Protein AF-A0A1M4YKE5-F1 (afdb_monomer_lite)

Foldseek 3Di:
DDDDDDDDDPDDDDDPVVVVVVVVVVVVVVCPDLLNVCVVPFFALDKDKDFDVVQVPDPLSVQLQVQLVVQLNVCCVPPDDSSVSRSWRLPQALVSNVSSLCSSQCCCVPPPVDPPPPPCVQSCLSNVVSVVCVVLPNSRVVVCVLVVNRHDYDPPDDHDNVSVVVVCVVDPSPDDPNDRRMDMTGDRDGDDPVDDD

Radius of gyration: 21.37 Å; chains: 1; bounding box: 72×36×52 Å

Structure (mmCIF, N/CA/C/O backbone):
data_AF-A0A1M4YKE5-F1
#
_entry.id   AF-A0A1M4YKE5-F1
#
loop_
_atom_site.group_PDB
_atom_site.id
_atom_site.type_symbol
_atom_site.label_atom_id
_atom_site.label_alt_id
_atom_site.label_comp_id
_atom_site.label_asym_id
_atom_site.label_entity_id
_atom_site.label_seq_id
_atom_site.pdbx_PDB_ins_code
_atom_site.Cartn_x
_atom_site.Cartn_y
_atom_site.Cartn_z
_atom_site.occupancy
_atom_site.B_iso_or_equiv
_atom_site.auth_seq_id
_atom_site.auth_comp_id
_atom_site.auth_asym_id
_atom_site.auth_atom_id
_atom_site.pdbx_PDB_model_num
ATOM 1 N N . MET A 1 1 ? -22.623 -24.509 -0.816 1.00 27.97 1 MET A N 1
ATOM 2 C CA . MET A 1 1 ? -22.362 -23.170 -1.382 1.00 27.97 1 MET A CA 1
ATOM 3 C C . MET A 1 1 ? -23.469 -22.243 -0.906 1.00 27.97 1 MET A C 1
ATOM 5 O O . MET A 1 1 ? -24.591 -22.451 -1.346 1.00 27.97 1 MET A O 1
ATOM 9 N N . PRO A 1 2 ? -23.234 -21.299 0.016 1.00 34.97 2 PRO A N 1
ATOM 10 C CA . PRO A 1 2 ? -24.211 -20.257 0.291 1.00 34.97 2 PRO A CA 1
ATOM 11 C C . PRO A 1 2 ? -23.961 -19.083 -0.662 1.00 34.97 2 PRO A C 1
ATOM 13 O O . PRO A 1 2 ? -22.868 -18.520 -0.688 1.00 34.97 2 PRO A O 1
ATOM 16 N N . GLY A 1 3 ? -24.965 -18.778 -1.483 1.00 30.61 3 GLY A N 1
ATOM 17 C CA . GLY A 1 3 ? -24.980 -17.623 -2.371 1.00 30.61 3 GLY A CA 1
ATOM 18 C C . GLY A 1 3 ? -25.175 -16.328 -1.587 1.00 30.61 3 GLY A C 1
ATOM 19 O O . GLY A 1 3 ? -25.994 -16.260 -0.672 1.00 30.61 3 GLY A O 1
ATOM 20 N N . PHE A 1 4 ? -24.412 -15.304 -1.958 1.00 32.56 4 PHE A N 1
ATOM 21 C CA . PHE A 1 4 ? -24.650 -13.924 -1.552 1.00 32.56 4 PHE A CA 1
ATOM 22 C C . PHE A 1 4 ? -25.919 -13.429 -2.257 1.00 32.56 4 PHE A C 1
ATOM 24 O O . PHE A 1 4 ? -25.937 -13.280 -3.477 1.00 32.56 4 PHE A O 1
ATOM 31 N N . GLY A 1 5 ? -26.994 -13.225 -1.497 1.00 28.94 5 GLY A N 1
ATOM 32 C CA . GLY A 1 5 ? -28.221 -12.610 -1.994 1.00 28.94 5 GLY A CA 1
ATOM 33 C C . GLY A 1 5 ? -28.124 -11.091 -1.902 1.00 28.94 5 GLY A C 1
ATOM 34 O O . GLY A 1 5 ? -28.045 -10.548 -0.803 1.00 28.94 5 GLY A O 1
ATOM 35 N N . PHE A 1 6 ? -28.146 -10.407 -3.044 1.00 35.31 6 PHE A N 1
ATOM 36 C CA . PHE A 1 6 ? -28.421 -8.974 -3.099 1.00 35.31 6 PHE A CA 1
ATOM 37 C C . PHE A 1 6 ? -29.927 -8.764 -2.904 1.00 35.31 6 PHE A C 1
ATOM 39 O O . PHE A 1 6 ? -30.725 -9.185 -3.740 1.00 35.31 6 PHE A O 1
ATOM 46 N N . PHE A 1 7 ? -30.324 -8.129 -1.802 1.00 33.59 7 PHE A N 1
ATOM 47 C CA . PHE A 1 7 ? -31.699 -7.671 -1.613 1.00 33.59 7 PHE A CA 1
ATOM 48 C C . PHE A 1 7 ? -31.860 -6.305 -2.282 1.00 33.59 7 PHE A C 1
ATOM 50 O O . PHE A 1 7 ? -31.484 -5.285 -1.714 1.00 33.59 7 PHE A O 1
ATOM 57 N N . ILE A 1 8 ? -32.420 -6.286 -3.492 1.00 42.25 8 ILE A N 1
ATOM 58 C CA . ILE A 1 8 ? -33.003 -5.071 -4.069 1.00 42.25 8 ILE A CA 1
ATOM 59 C C . ILE A 1 8 ? -34.489 -5.117 -3.721 1.00 42.25 8 ILE A C 1
ATOM 61 O O . ILE A 1 8 ? -35.251 -5.844 -4.353 1.00 42.25 8 ILE A O 1
ATOM 65 N N . SER A 1 9 ? -34.907 -4.397 -2.679 1.00 38.78 9 SER A N 1
ATOM 66 C CA . SER A 1 9 ? -36.331 -4.178 -2.428 1.00 38.78 9 SER A CA 1
ATOM 67 C C . SER A 1 9 ? -36.766 -2.900 -3.147 1.00 38.78 9 SER A C 1
ATOM 69 O O . SER A 1 9 ? -36.533 -1.797 -2.656 1.00 38.78 9 SER A O 1
ATOM 71 N N . GLU A 1 10 ? -37.404 -3.046 -4.308 1.00 41.31 10 GLU A N 1
ATOM 72 C CA . GLU A 1 10 ? -38.272 -2.003 -4.862 1.00 41.31 10 GLU A CA 1
ATOM 73 C C . GLU A 1 10 ? -39.485 -1.856 -3.935 1.00 41.31 10 GLU A C 1
ATOM 75 O O . GLU A 1 10 ? -40.353 -2.728 -3.884 1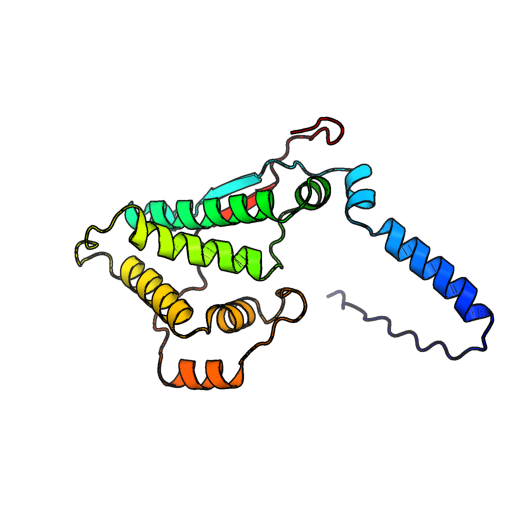.00 41.31 10 GLU A O 1
ATOM 80 N N . ILE A 1 11 ? -39.542 -0.762 -3.173 1.00 44.09 11 ILE A N 1
ATOM 81 C CA . ILE A 1 11 ? -40.721 -0.410 -2.377 1.00 44.09 11 ILE A CA 1
ATOM 82 C C . ILE A 1 11 ? -41.371 0.808 -3.026 1.00 44.09 11 ILE A C 1
ATOM 84 O O . ILE A 1 11 ? -41.052 1.959 -2.742 1.00 44.09 11 ILE A O 1
ATOM 88 N N . SER A 1 12 ? -42.309 0.529 -3.926 1.00 46.16 12 SER A N 1
ATOM 89 C CA . SER A 1 12 ? -43.330 1.488 -4.334 1.00 46.16 12 SER A CA 1
ATOM 90 C C . SER A 1 12 ? -44.321 1.647 -3.180 1.00 46.16 12 SER A C 1
ATOM 92 O O . SER A 1 12 ? -45.136 0.749 -2.981 1.00 46.16 12 SER A O 1
ATOM 94 N N . GLN A 1 13 ? -44.264 2.745 -2.406 1.00 38.50 13 GLN A N 1
ATOM 95 C CA . GLN A 1 13 ? -45.413 3.209 -1.609 1.00 38.50 13 GLN A CA 1
ATOM 96 C C . GLN A 1 13 ? -45.298 4.651 -1.062 1.00 38.50 13 GLN A C 1
ATOM 98 O O . GLN A 1 13 ? -44.348 5.047 -0.399 1.00 38.50 13 GLN A O 1
ATOM 103 N N . LYS A 1 14 ? -46.345 5.419 -1.388 1.00 43.81 14 LYS A N 1
ATOM 104 C CA . LYS A 1 14 ? -46.839 6.711 -0.875 1.00 43.81 14 LYS A CA 1
ATOM 105 C C . LYS A 1 14 ? -46.153 7.310 0.377 1.00 43.81 14 LYS A C 1
ATOM 107 O O . LYS A 1 14 ? -46.543 7.005 1.496 1.00 43.81 14 LYS A O 1
ATOM 112 N N . GLY A 1 15 ? -45.289 8.306 0.151 1.00 47.22 15 GLY A N 1
ATOM 113 C CA . GLY A 1 15 ? -45.126 9.601 0.855 1.00 47.22 15 GLY A CA 1
ATOM 114 C C . GLY A 1 15 ? -44.931 9.698 2.382 1.00 47.22 15 GLY A C 1
ATOM 115 O O . GLY A 1 15 ? -44.176 10.559 2.818 1.00 47.22 15 GLY A O 1
ATOM 116 N N . ASN A 1 16 ? -45.606 8.892 3.203 1.00 49.28 16 ASN A N 1
ATOM 117 C CA . ASN A 1 16 ? -45.552 8.959 4.670 1.00 49.28 16 ASN A CA 1
ATOM 118 C C . ASN A 1 16 ? -44.708 7.814 5.262 1.00 49.28 16 ASN A C 1
ATOM 120 O O . ASN A 1 16 ? -44.032 8.005 6.271 1.00 49.28 16 ASN A O 1
ATOM 124 N N . ASP A 1 17 ? -44.683 6.658 4.589 1.00 51.97 17 ASP A N 1
ATOM 125 C CA . ASP A 1 17 ? -43.820 5.523 4.949 1.00 51.97 17 ASP A CA 1
ATOM 126 C C . ASP A 1 17 ? -42.345 5.791 4.628 1.00 51.97 17 ASP A C 1
ATOM 128 O O . ASP A 1 17 ? -41.461 5.273 5.309 1.00 51.97 17 ASP A O 1
ATOM 132 N N . THR A 1 18 ? -42.067 6.675 3.665 1.00 56.72 18 THR A N 1
ATOM 133 C CA . THR A 1 18 ? -40.706 7.101 3.320 1.00 56.72 18 THR A CA 1
ATOM 134 C C . THR A 1 18 ? -40.013 7.756 4.515 1.00 56.72 18 THR A C 1
ATOM 136 O O . THR A 1 18 ? -38.903 7.377 4.841 1.00 56.72 18 THR A O 1
ATOM 139 N N . LEU A 1 19 ? -40.698 8.619 5.277 1.00 60.47 19 LEU A N 1
ATOM 140 C CA . LEU A 1 19 ? -40.117 9.294 6.450 1.00 60.47 19 LEU A CA 1
ATOM 141 C C . LEU A 1 19 ? -39.820 8.348 7.626 1.00 60.47 19 LEU A C 1
ATOM 143 O O . LEU A 1 19 ? -38.925 8.610 8.432 1.00 60.47 19 LEU A O 1
ATOM 147 N N . ALA A 1 20 ? -40.597 7.273 7.778 1.00 65.56 20 ALA A N 1
ATOM 148 C CA . ALA A 1 20 ? -40.349 6.258 8.799 1.00 65.56 20 ALA A CA 1
ATOM 149 C C . ALA A 1 20 ? -39.189 5.340 8.391 1.00 65.56 20 ALA A C 1
ATOM 151 O O . ALA A 1 20 ? -38.342 5.016 9.225 1.00 65.56 20 ALA A O 1
ATOM 152 N N . LEU A 1 21 ? -39.125 4.977 7.108 1.00 66.12 21 LEU A N 1
ATOM 153 C CA . LEU A 1 21 ? -38.018 4.220 6.533 1.00 66.12 21 LEU A CA 1
ATOM 154 C C . LEU A 1 21 ? -36.719 5.026 6.532 1.00 66.12 21 LEU A C 1
ATOM 156 O O . LEU A 1 21 ? -35.698 4.471 6.917 1.00 66.12 21 LEU A O 1
ATOM 160 N N . ASP A 1 22 ? -36.765 6.325 6.239 1.00 70.75 22 ASP A N 1
ATOM 161 C CA . ASP A 1 22 ? -35.617 7.232 6.317 1.00 70.75 22 ASP A CA 1
ATOM 162 C C . ASP A 1 22 ? -35.076 7.290 7.748 1.00 70.75 22 ASP A C 1
ATOM 164 O O . ASP A 1 22 ? -33.883 7.142 7.965 1.00 70.75 22 ASP A O 1
ATOM 168 N N . LYS A 1 23 ? -35.943 7.367 8.768 1.00 76.69 23 LYS A N 1
ATOM 169 C CA . LYS A 1 23 ? -35.502 7.321 10.176 1.00 76.69 23 LYS A CA 1
ATOM 170 C C . LYS A 1 23 ? -34.871 5.987 10.570 1.00 76.69 23 LYS A C 1
ATOM 172 O O . LYS A 1 23 ? -33.943 5.970 11.379 1.00 76.69 23 LYS A O 1
ATOM 177 N N . ILE A 1 24 ? -35.393 4.871 10.061 1.00 75.06 24 ILE A N 1
ATOM 178 C CA . ILE A 1 24 ? -34.826 3.538 10.310 1.00 75.06 24 ILE A CA 1
ATOM 179 C C . ILE A 1 24 ? -33.485 3.400 9.583 1.00 75.06 24 ILE A C 1
ATOM 181 O O . ILE A 1 24 ? -32.530 2.901 10.173 1.00 75.06 24 ILE A O 1
ATOM 185 N N . HIS A 1 25 ? -33.402 3.885 8.346 1.00 69.06 25 HIS A N 1
ATOM 186 C CA . HIS A 1 25 ? -32.194 3.913 7.534 1.00 69.06 25 HIS A CA 1
ATOM 187 C C . HIS A 1 25 ? -31.116 4.791 8.174 1.00 69.06 25 HIS A C 1
ATOM 189 O O . HIS A 1 25 ? -30.009 4.319 8.399 1.00 69.06 25 HIS A O 1
ATOM 195 N N . ASP A 1 26 ? -31.455 6.008 8.592 1.00 78.31 26 ASP A N 1
ATOM 196 C CA . ASP A 1 26 ? -30.552 6.930 9.282 1.00 78.31 26 ASP A CA 1
ATOM 197 C C . ASP A 1 26 ? -30.054 6.357 10.608 1.00 78.31 26 ASP A C 1
ATOM 199 O O . ASP A 1 26 ? -28.889 6.523 10.970 1.00 78.31 26 ASP A O 1
ATOM 203 N N . LYS A 1 27 ? -30.927 5.670 11.355 1.00 76.94 27 LYS A N 1
ATOM 204 C CA . LYS A 1 27 ? -30.534 4.994 12.594 1.00 76.94 27 LYS A CA 1
ATOM 205 C C . LYS A 1 27 ? -29.589 3.829 12.310 1.00 76.94 27 LYS A C 1
ATOM 207 O O . LYS A 1 27 ? -28.574 3.699 12.981 1.00 76.94 27 LYS A O 1
ATOM 212 N N . PHE A 1 28 ? -29.886 3.029 11.292 1.00 72.94 28 PHE A N 1
ATOM 213 C CA . PHE A 1 28 ? -29.032 1.929 10.861 1.00 72.94 28 PHE A CA 1
ATOM 214 C C . PHE A 1 28 ? -27.660 2.418 10.374 1.00 72.94 28 PHE A C 1
ATOM 216 O O . PHE A 1 28 ? -26.637 1.864 10.769 1.00 72.94 28 PHE A O 1
ATOM 223 N N . LEU A 1 29 ? -27.620 3.493 9.582 1.00 73.25 29 LEU A N 1
ATOM 224 C CA . LEU A 1 29 ? -26.381 4.132 9.142 1.00 73.25 29 LEU A CA 1
ATOM 225 C C . LEU A 1 29 ? -25.581 4.695 10.321 1.00 73.25 29 LEU A C 1
ATOM 227 O O . LEU A 1 29 ? -24.364 4.538 10.344 1.00 73.25 29 LEU A O 1
ATOM 231 N N . LYS A 1 30 ? -26.246 5.297 11.316 1.00 73.50 30 LYS A N 1
ATOM 232 C CA . LYS A 1 30 ? -25.601 5.759 12.558 1.00 73.50 30 LYS A CA 1
ATOM 233 C C . LYS A 1 30 ? -25.002 4.614 13.368 1.00 73.50 30 LYS A C 1
ATOM 235 O O . LYS A 1 30 ? -23.885 4.743 13.856 1.00 73.50 30 LYS A O 1
ATOM 240 N N . ASP A 1 31 ? -25.709 3.496 13.488 1.00 67.69 31 ASP A N 1
ATOM 241 C CA . ASP A 1 31 ? -25.236 2.338 14.252 1.00 67.69 31 ASP A CA 1
ATOM 242 C C . ASP A 1 31 ? -24.073 1.611 13.541 1.00 67.69 31 ASP A C 1
ATOM 244 O O . ASP A 1 31 ? -23.231 0.997 14.199 1.00 67.69 31 ASP A O 1
ATOM 248 N N . LEU A 1 32 ? -23.987 1.718 12.209 1.00 68.44 32 LEU A N 1
ATOM 249 C CA . LEU A 1 32 ? -22.878 1.204 11.398 1.00 68.44 32 LEU A CA 1
ATOM 250 C C . LEU A 1 32 ? -21.669 2.145 11.304 1.00 68.44 32 LEU A C 1
ATOM 252 O O . LEU A 1 32 ? -20.679 1.790 10.658 1.00 68.44 32 LEU A O 1
ATOM 256 N N . GLN A 1 33 ? -21.711 3.323 11.933 1.00 68.12 33 GLN A N 1
ATOM 257 C CA . GLN A 1 33 ? -20.548 4.205 11.954 1.00 68.12 33 GLN A CA 1
ATOM 258 C C . GLN A 1 33 ? -19.367 3.488 12.629 1.00 68.12 33 GLN A C 1
ATOM 260 O O . GLN A 1 33 ? -19.545 2.908 13.707 1.00 68.12 33 GLN A O 1
ATOM 265 N N . PRO A 1 34 ? -18.154 3.529 12.040 1.00 65.69 34 PRO A N 1
ATOM 266 C CA . PRO A 1 34 ? -16.979 2.858 12.594 1.00 65.69 34 PRO A CA 1
ATOM 267 C C . PRO A 1 34 ? -16.746 3.198 14.067 1.00 65.69 34 PRO A C 1
ATOM 269 O O . PRO A 1 34 ? -16.467 2.309 14.863 1.00 65.69 34 PRO A O 1
ATOM 272 N N . GLU A 1 35 ? -16.968 4.456 14.449 1.00 68.38 35 GLU A N 1
ATOM 273 C CA . GLU A 1 35 ? -16.907 4.944 15.829 1.00 68.38 35 GLU A CA 1
ATOM 274 C C . GLU A 1 35 ? -17.780 4.113 16.786 1.00 68.38 35 GLU A C 1
ATOM 276 O O . GLU A 1 35 ? -17.303 3.666 17.827 1.00 68.38 35 GLU A O 1
ATOM 281 N N . LYS A 1 36 ? -19.032 3.824 16.408 1.00 70.06 36 LYS A N 1
ATOM 282 C CA . LYS A 1 36 ? -20.003 3.082 17.231 1.00 70.06 36 LYS A CA 1
ATOM 283 C C . LYS A 1 36 ? -19.718 1.585 17.289 1.00 70.06 36 LYS A C 1
ATOM 285 O O . LYS A 1 36 ? -19.902 0.955 18.332 1.00 70.06 36 LYS A O 1
ATOM 290 N N . ILE A 1 37 ? -19.220 1.012 16.196 1.00 68.69 37 ILE A N 1
ATOM 291 C CA . ILE A 1 37 ? -18.789 -0.393 16.155 1.00 68.69 37 ILE A CA 1
ATOM 292 C C . ILE A 1 37 ? -17.552 -0.588 17.048 1.00 68.69 37 ILE A C 1
ATOM 294 O O . ILE A 1 37 ? -17.483 -1.535 17.836 1.00 68.69 37 ILE A O 1
ATOM 298 N N . VAL A 1 38 ? -16.596 0.336 16.959 1.00 69.31 38 VAL A N 1
ATOM 299 C CA . VAL A 1 38 ? -15.327 0.310 17.695 1.00 69.31 38 VAL A CA 1
ATOM 300 C C . VAL A 1 38 ? -15.514 0.644 19.175 1.00 69.31 38 VAL A C 1
ATOM 302 O O . VAL A 1 38 ? -14.814 0.062 19.998 1.00 69.31 38 VAL A O 1
ATOM 305 N N . GLU A 1 39 ? -16.474 1.498 19.547 1.00 68.75 39 GLU A N 1
ATOM 306 C CA . GLU A 1 39 ? -16.834 1.767 20.952 1.00 68.75 39 GLU A CA 1
ATOM 307 C C . GLU A 1 39 ? -17.168 0.477 21.726 1.00 68.75 39 GLU A C 1
ATOM 309 O O . GLU A 1 39 ? -16.794 0.340 22.891 1.00 68.75 39 GLU A O 1
ATOM 314 N N . ASN A 1 40 ? -17.818 -0.497 21.078 1.00 66.56 40 ASN A N 1
ATOM 315 C CA . ASN A 1 40 ? -18.242 -1.743 21.724 1.00 66.56 40 ASN A CA 1
ATOM 316 C C . ASN A 1 40 ? -17.121 -2.789 21.842 1.00 66.56 40 ASN A C 1
ATOM 318 O O . ASN A 1 40 ? -17.093 -3.562 22.803 1.00 66.56 40 ASN A O 1
ATOM 322 N N . ASN A 1 41 ? -16.203 -2.849 20.871 1.00 66.69 41 ASN A N 1
ATOM 323 C CA . ASN A 1 41 ? -15.060 -3.763 20.906 1.00 66.69 41 ASN A CA 1
ATOM 324 C C . ASN A 1 41 ? -13.924 -3.261 20.000 1.00 66.69 41 ASN A C 1
ATOM 326 O O . ASN A 1 41 ? -13.812 -3.707 18.852 1.00 66.69 41 ASN A O 1
ATOM 330 N N . PRO A 1 42 ? -13.070 -2.349 20.489 1.00 66.56 42 PRO A N 1
ATOM 331 C CA . PRO A 1 42 ? -12.041 -1.766 19.650 1.00 66.56 42 PRO A CA 1
ATOM 332 C C . PRO A 1 42 ? -10.976 -2.813 19.326 1.00 66.56 42 PRO A C 1
ATOM 334 O O . PRO A 1 42 ? -10.425 -3.460 20.228 1.00 66.56 42 PRO A O 1
ATOM 337 N N . LEU A 1 43 ? -10.621 -2.947 18.043 1.00 67.25 43 LEU A N 1
ATOM 338 C CA . LEU A 1 43 ? -9.331 -3.542 17.718 1.00 67.25 43 LEU A CA 1
ATOM 339 C C . LEU A 1 43 ? -8.242 -2.611 18.244 1.00 67.25 43 LEU A C 1
ATOM 341 O O . LEU A 1 43 ? -8.434 -1.418 18.485 1.00 67.25 43 LEU A O 1
ATOM 345 N N . THR A 1 44 ? -7.056 -3.167 18.453 1.00 70.38 44 THR A N 1
ATOM 346 C CA . THR A 1 44 ? -5.931 -2.322 18.823 1.00 70.38 44 THR A CA 1
ATOM 347 C C . THR A 1 44 ? -5.682 -1.259 17.747 1.00 70.38 44 THR A C 1
ATOM 349 O O . THR A 1 44 ? -5.784 -1.544 16.551 1.00 70.38 44 THR A O 1
ATOM 352 N N . ARG A 1 45 ? -5.219 -0.078 18.158 1.00 66.44 45 ARG A N 1
ATOM 353 C CA . ARG A 1 45 ? -4.636 0.901 17.221 1.00 66.44 45 ARG A CA 1
ATOM 354 C C . ARG A 1 45 ? -3.217 0.529 16.773 1.00 66.44 45 ARG A C 1
ATOM 356 O O . ARG A 1 45 ? -2.682 1.107 15.832 1.00 66.44 45 ARG A O 1
ATOM 363 N N . TYR A 1 46 ? -2.566 -0.400 17.476 1.00 73.69 46 TYR A N 1
ATOM 364 C CA . TYR A 1 46 ? -1.179 -0.776 17.213 1.00 73.69 46 TYR A CA 1
ATOM 365 C C . TYR A 1 46 ? -1.081 -1.831 16.114 1.00 73.69 46 TYR A C 1
ATOM 367 O O . TYR A 1 46 ? -1.539 -2.962 16.277 1.00 73.69 46 TYR A O 1
ATOM 375 N N . SER A 1 47 ? -0.417 -1.489 15.019 1.00 81.62 47 SER A N 1
ATOM 376 C CA . SER A 1 47 ? -0.209 -2.406 13.901 1.00 81.62 47 SER A CA 1
ATOM 377 C C . SER A 1 47 ? 1.144 -3.112 13.989 1.00 81.62 47 SER A C 1
ATOM 379 O O . SER A 1 47 ? 2.157 -2.496 14.309 1.00 81.62 47 SER A O 1
ATOM 381 N N . ASN A 1 48 ? 1.163 -4.399 13.659 1.00 85.06 48 ASN A N 1
ATOM 382 C CA . ASN A 1 48 ? 2.372 -5.181 13.433 1.00 85.06 48 ASN A CA 1
ATOM 383 C C . ASN A 1 48 ? 2.575 -5.392 11.931 1.00 85.06 48 ASN A C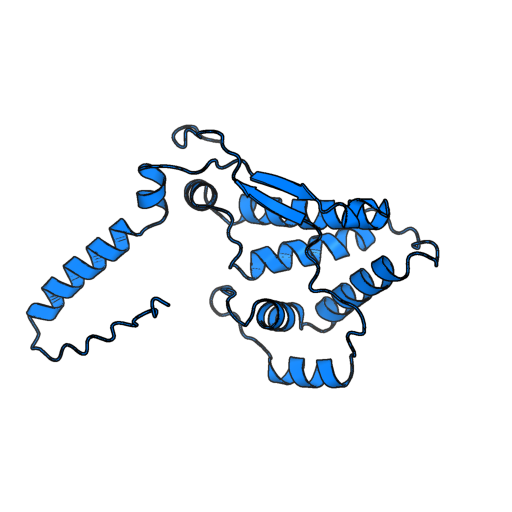 1
ATOM 385 O O . ASN A 1 48 ? 1.610 -5.533 11.177 1.00 85.06 48 ASN A O 1
ATOM 389 N N . ILE A 1 49 ? 3.836 -5.462 11.505 1.00 90.06 49 ILE A N 1
ATOM 390 C CA . ILE A 1 49 ? 4.204 -5.798 10.129 1.00 90.06 49 ILE A CA 1
ATOM 391 C C . ILE A 1 49 ? 4.846 -7.182 10.132 1.00 90.06 49 ILE A C 1
ATOM 393 O O . ILE A 1 49 ? 5.853 -7.401 10.807 1.00 90.06 49 ILE A O 1
ATOM 397 N N . HIS A 1 50 ? 4.287 -8.106 9.355 1.00 90.06 50 HIS A N 1
ATOM 398 C CA . HIS A 1 50 ? 4.892 -9.410 9.108 1.00 90.06 50 HIS A CA 1
ATOM 399 C C . HIS A 1 50 ? 5.482 -9.429 7.704 1.00 90.06 50 HIS A C 1
ATOM 401 O O . HIS A 1 50 ? 4.767 -9.236 6.722 1.00 90.06 50 HIS A O 1
ATOM 407 N N . TYR A 1 51 ? 6.788 -9.667 7.615 1.00 90.00 51 TYR A N 1
ATOM 408 C CA . TYR A 1 51 ? 7.506 -9.749 6.348 1.00 90.00 51 TYR A CA 1
ATOM 409 C C . TYR A 1 51 ? 7.546 -11.189 5.845 1.00 90.00 51 TYR A C 1
ATOM 411 O O . TYR A 1 51 ? 7.789 -12.125 6.609 1.00 90.00 51 TYR A O 1
ATOM 419 N N . ALA A 1 52 ? 7.331 -11.369 4.546 1.00 88.31 52 ALA A N 1
ATOM 420 C CA . ALA A 1 52 ? 7.495 -12.663 3.906 1.00 88.31 52 ALA A CA 1
ATOM 421 C C . ALA A 1 52 ? 8.986 -13.059 3.899 1.00 88.31 52 ALA A C 1
ATOM 423 O O . ALA A 1 52 ? 9.833 -12.203 3.626 1.00 88.31 52 ALA A O 1
ATOM 424 N N . PRO A 1 53 ? 9.338 -14.349 4.069 1.00 85.19 53 PRO A N 1
ATOM 425 C CA . PRO A 1 53 ? 10.728 -14.807 3.960 1.00 85.19 53 PRO A CA 1
ATOM 426 C C . PRO A 1 53 ? 11.389 -14.431 2.626 1.00 85.19 53 PRO A C 1
ATOM 428 O O . PRO A 1 53 ? 12.593 -14.200 2.562 1.00 85.19 53 PRO A O 1
ATOM 431 N N . ALA A 1 54 ? 10.594 -14.317 1.556 1.00 83.00 54 ALA A N 1
ATOM 432 C CA . ALA A 1 54 ? 11.060 -13.864 0.250 1.00 83.00 54 ALA A CA 1
ATOM 433 C C . ALA A 1 54 ? 11.655 -12.445 0.273 1.00 83.00 54 ALA A C 1
ATOM 435 O O . ALA A 1 54 ? 12.585 -12.186 -0.483 1.00 83.00 54 ALA A O 1
ATOM 436 N N . ALA A 1 55 ? 11.167 -11.559 1.149 1.00 82.56 55 ALA A N 1
ATOM 437 C CA . ALA A 1 55 ? 11.678 -10.197 1.284 1.00 82.56 55 ALA A CA 1
ATOM 438 C C . ALA A 1 55 ? 13.078 -10.159 1.918 1.00 82.56 55 ALA A C 1
ATOM 440 O O . ALA A 1 55 ? 13.869 -9.283 1.597 1.00 82.56 55 ALA A O 1
ATOM 441 N N . ALA A 1 56 ? 13.402 -11.129 2.782 1.00 83.19 56 ALA A N 1
ATOM 442 C CA . ALA A 1 56 ? 14.685 -11.218 3.482 1.00 83.19 56 ALA A CA 1
ATOM 443 C C . ALA A 1 56 ? 15.798 -11.899 2.662 1.00 83.19 56 ALA A C 1
ATOM 445 O O . ALA A 1 56 ? 16.926 -12.007 3.137 1.00 83.19 56 ALA A O 1
ATOM 446 N N . ARG A 1 57 ? 15.499 -12.358 1.437 1.00 78.19 57 ARG A N 1
ATOM 447 C CA . ARG A 1 57 ? 16.489 -12.980 0.534 1.00 78.19 57 ARG A CA 1
ATOM 448 C C . ARG A 1 57 ? 17.594 -12.017 0.117 1.00 78.19 57 ARG A C 1
ATOM 450 O O . ARG A 1 57 ? 18.697 -12.448 -0.193 1.00 78.19 57 ARG A O 1
ATOM 457 N N . ASP A 1 58 ? 17.276 -10.730 0.099 1.00 76.00 58 ASP A N 1
ATOM 458 C CA . ASP A 1 58 ? 18.204 -9.657 -0.199 1.00 76.00 58 ASP A CA 1
ATOM 459 C C . ASP A 1 58 ? 17.986 -8.501 0.776 1.00 76.00 58 ASP A C 1
ATOM 461 O O . ASP A 1 58 ? 16.862 -8.144 1.124 1.00 76.00 58 ASP A O 1
ATOM 465 N N . THR A 1 59 ? 19.089 -7.890 1.193 1.00 80.56 59 THR A N 1
ATOM 466 C CA . THR A 1 59 ? 19.081 -6.719 2.062 1.00 80.56 59 THR A CA 1
ATOM 467 C C . THR A 1 59 ? 18.410 -5.521 1.391 1.00 80.56 59 THR A C 1
ATOM 469 O O . THR A 1 59 ? 17.717 -4.769 2.078 1.00 80.56 59 THR A O 1
ATOM 472 N N . VAL A 1 60 ? 18.587 -5.323 0.077 1.00 81.19 60 VAL A N 1
ATOM 473 C CA . VAL A 1 60 ? 17.935 -4.213 -0.637 1.00 81.19 60 VAL A CA 1
ATOM 474 C C . VAL A 1 60 ? 16.433 -4.454 -0.708 1.00 81.19 60 VAL A C 1
ATOM 476 O O . VAL A 1 60 ? 15.677 -3.582 -0.277 1.00 81.19 60 VAL A O 1
ATOM 479 N N . LEU A 1 61 ? 16.002 -5.646 -1.138 1.00 82.50 61 LEU A N 1
ATOM 480 C CA . LEU A 1 61 ? 14.588 -6.040 -1.134 1.00 82.50 61 LEU A CA 1
ATOM 481 C C . LEU A 1 61 ? 13.939 -5.880 0.249 1.00 82.50 61 LEU A C 1
ATOM 483 O O . LEU A 1 61 ? 12.847 -5.318 0.360 1.00 82.50 61 LEU A O 1
ATOM 487 N N . LEU A 1 62 ? 14.613 -6.318 1.315 1.00 85.31 62 LEU A N 1
ATOM 488 C CA . LEU A 1 62 ? 14.111 -6.178 2.679 1.00 85.31 62 LEU A CA 1
ATOM 489 C C . LEU A 1 62 ? 13.906 -4.704 3.037 1.00 85.31 62 LEU A C 1
ATOM 491 O O . LEU A 1 62 ? 12.842 -4.321 3.515 1.00 85.31 62 LEU A O 1
ATOM 495 N N . ARG A 1 63 ? 14.903 -3.861 2.763 1.00 84.75 63 ARG A N 1
ATOM 496 C CA . ARG A 1 63 ? 14.873 -2.433 3.093 1.00 84.75 63 ARG A CA 1
ATOM 497 C C . ARG A 1 63 ? 13.763 -1.678 2.364 1.00 84.75 63 ARG A C 1
ATOM 499 O O . ARG A 1 63 ? 13.038 -0.923 3.008 1.00 84.75 63 ARG A O 1
ATOM 506 N N . ILE A 1 64 ? 13.591 -1.901 1.061 1.00 85.50 64 ILE A N 1
ATOM 507 C CA . ILE A 1 64 ? 12.508 -1.260 0.295 1.00 85.50 64 ILE A CA 1
ATOM 508 C C . ILE A 1 64 ? 11.130 -1.775 0.736 1.00 85.50 64 ILE A C 1
ATOM 510 O O . ILE A 1 64 ? 10.176 -1.006 0.808 1.00 85.50 64 ILE A O 1
ATOM 514 N N . THR A 1 65 ? 11.033 -3.052 1.123 1.00 88.88 65 THR A N 1
ATOM 515 C CA . THR A 1 65 ? 9.802 -3.641 1.668 1.00 88.88 65 THR A CA 1
ATOM 516 C C . THR A 1 65 ? 9.439 -3.005 3.009 1.00 88.88 65 THR A C 1
ATOM 518 O O . THR A 1 65 ? 8.286 -2.635 3.232 1.00 88.88 65 THR A O 1
ATOM 521 N N . MET A 1 66 ? 10.422 -2.823 3.895 1.00 89.56 66 MET A N 1
ATOM 522 C CA . MET A 1 66 ? 10.237 -2.112 5.162 1.00 89.56 66 MET A CA 1
ATOM 523 C C . MET A 1 66 ? 9.832 -0.655 4.936 1.00 89.56 66 MET A C 1
ATOM 525 O O . MET A 1 66 ? 8.971 -0.145 5.654 1.00 89.56 66 MET A O 1
ATOM 529 N N . ALA A 1 67 ? 10.413 0.016 3.939 1.00 89.69 67 ALA A N 1
ATOM 530 C CA . ALA A 1 67 ? 10.058 1.388 3.592 1.00 89.69 67 ALA A CA 1
ATOM 531 C C . ALA A 1 67 ? 8.612 1.493 3.087 1.00 89.69 67 ALA A C 1
ATOM 533 O O . ALA A 1 67 ? 7.864 2.341 3.570 1.00 89.69 67 ALA A O 1
ATOM 534 N N . SER A 1 68 ? 8.192 0.576 2.209 1.00 91.44 68 SER A N 1
ATOM 535 C CA . SER A 1 68 ? 6.804 0.448 1.757 1.00 91.44 68 SER A CA 1
ATOM 536 C C . SER A 1 68 ? 5.832 0.296 2.931 1.00 91.44 68 SER A C 1
ATOM 538 O O . SER A 1 68 ? 4.917 1.104 3.090 1.00 91.44 68 SER A O 1
ATOM 540 N N . ALA A 1 69 ? 6.066 -0.687 3.805 1.00 91.69 69 ALA A N 1
ATOM 541 C CA . ALA A 1 69 ? 5.204 -0.938 4.958 1.00 91.69 69 ALA A CA 1
ATOM 542 C C . ALA A 1 69 ? 5.170 0.251 5.935 1.00 91.69 69 ALA A C 1
ATOM 544 O O . ALA A 1 69 ? 4.113 0.621 6.444 1.00 91.69 69 ALA A O 1
ATOM 545 N N . THR A 1 70 ? 6.318 0.892 6.162 1.00 91.56 70 THR A N 1
ATOM 546 C CA . THR A 1 70 ? 6.427 2.068 7.037 1.00 91.56 70 THR A CA 1
ATOM 547 C C . THR A 1 70 ? 5.660 3.264 6.479 1.00 91.56 70 THR A C 1
ATOM 549 O O . THR A 1 70 ? 4.992 3.963 7.238 1.00 91.56 70 THR A O 1
ATOM 552 N N . ASN A 1 71 ? 5.719 3.510 5.168 1.00 93.50 71 ASN A N 1
ATOM 553 C CA . ASN A 1 71 ? 4.986 4.614 4.550 1.00 93.50 71 ASN A CA 1
ATOM 554 C C . ASN A 1 71 ? 3.473 4.389 4.579 1.00 93.50 71 ASN A C 1
ATOM 556 O O . ASN A 1 71 ? 2.736 5.335 4.848 1.00 93.50 71 ASN A O 1
ATOM 560 N N . LYS A 1 72 ? 3.013 3.144 4.425 1.00 93.69 72 LYS A N 1
ATOM 561 C CA . LYS A 1 72 ? 1.608 2.788 4.659 1.00 93.69 72 LYS A CA 1
ATOM 562 C C . LYS A 1 72 ? 1.150 3.108 6.080 1.00 93.69 72 LYS A C 1
ATOM 564 O O . LYS A 1 72 ? 0.105 3.724 6.259 1.00 93.69 72 LYS A O 1
ATOM 569 N N . LEU A 1 73 ? 1.948 2.752 7.089 1.00 91.19 73 LEU A N 1
ATOM 570 C CA . LEU A 1 73 ? 1.642 3.112 8.477 1.00 91.19 73 LEU A CA 1
ATOM 571 C C . LEU A 1 73 ? 1.616 4.630 8.672 1.00 91.19 73 LEU A C 1
ATOM 573 O O . LEU A 1 73 ? 0.661 5.146 9.238 1.00 91.19 73 LEU A O 1
ATOM 577 N N . LYS A 1 74 ? 2.614 5.364 8.166 1.00 91.31 74 LYS A N 1
ATOM 578 C CA . LYS A 1 74 ? 2.626 6.835 8.239 1.00 91.31 74 LYS A CA 1
ATOM 579 C C . LYS A 1 74 ? 1.379 7.455 7.615 1.00 91.31 74 LYS A C 1
ATOM 581 O O . LYS A 1 74 ? 0.838 8.400 8.177 1.00 91.31 74 LYS A O 1
ATOM 586 N N . TRP A 1 75 ? 0.933 6.929 6.475 1.00 93.56 75 TRP A N 1
ATOM 587 C CA . TRP A 1 75 ? -0.281 7.397 5.817 1.00 93.56 75 TRP A CA 1
ATOM 588 C C . TRP A 1 75 ? -1.513 7.166 6.696 1.00 93.56 75 TRP A C 1
ATOM 590 O O . TRP A 1 75 ? -2.272 8.108 6.900 1.00 93.56 75 TRP A O 1
ATOM 600 N N . ILE A 1 76 ? -1.658 5.976 7.294 1.00 90.81 76 ILE A N 1
ATOM 601 C CA . ILE A 1 76 ? -2.736 5.691 8.256 1.00 90.81 76 ILE A CA 1
ATOM 602 C C . ILE A 1 76 ? -2.710 6.709 9.402 1.00 90.81 76 ILE A C 1
ATOM 604 O O . ILE A 1 76 ? -3.729 7.305 9.733 1.00 90.81 76 ILE A O 1
ATOM 608 N N . TYR A 1 77 ? -1.540 6.931 10.008 1.00 88.06 77 TYR A N 1
ATOM 609 C CA . TYR A 1 77 ? -1.432 7.829 11.158 1.00 88.06 77 TYR A CA 1
ATOM 610 C C . TYR A 1 77 ? -1.734 9.295 10.823 1.00 88.06 77 TYR A C 1
ATOM 612 O O . TYR A 1 77 ? -2.164 10.032 11.705 1.00 88.06 77 TYR A O 1
ATOM 620 N N . LYS A 1 78 ? -1.504 9.710 9.573 1.00 91.50 78 LYS A N 1
ATOM 621 C CA . LYS A 1 78 ? -1.705 11.087 9.113 1.00 91.50 78 LYS A CA 1
ATOM 622 C C . LYS A 1 78 ? -3.134 11.369 8.642 1.00 91.50 78 LYS A C 1
ATOM 624 O O . LYS A 1 78 ? -3.582 12.498 8.800 1.00 91.50 78 LYS A O 1
ATOM 629 N N . ASN A 1 79 ? -3.803 10.391 8.032 1.00 90.50 79 ASN A N 1
ATOM 630 C CA . ASN A 1 79 ? -5.058 10.624 7.306 1.00 90.50 79 ASN A CA 1
ATOM 631 C C . ASN A 1 79 ? -6.288 9.976 7.952 1.00 90.50 79 ASN A C 1
ATOM 633 O O . ASN A 1 79 ? -7.391 10.274 7.519 1.00 90.50 79 ASN A O 1
ATOM 637 N N . MET A 1 80 ? -6.115 9.109 8.954 1.00 87.19 80 MET A N 1
ATOM 638 C CA . MET A 1 80 ? -7.225 8.424 9.622 1.00 87.19 80 MET A CA 1
ATOM 639 C C . MET A 1 80 ? -7.254 8.744 11.109 1.00 87.19 80 MET A C 1
ATOM 641 O O . MET A 1 80 ? -6.207 8.776 11.776 1.00 87.19 80 MET A O 1
ATOM 645 N N . ASP A 1 81 ? -8.459 8.933 11.638 1.00 85.38 81 ASP A N 1
ATOM 646 C CA . ASP A 1 81 ? -8.658 9.173 13.059 1.00 85.38 81 ASP A CA 1
ATOM 647 C C . ASP A 1 81 ? -8.432 7.902 13.899 1.00 85.38 81 ASP A C 1
ATOM 649 O O . ASP A 1 81 ? -8.317 6.773 13.410 1.00 85.38 81 ASP A O 1
ATOM 653 N N . LYS A 1 82 ? -8.327 8.079 15.219 1.00 80.69 82 LYS A N 1
ATOM 654 C CA . LYS A 1 82 ? -8.006 6.983 16.143 1.00 80.69 82 LYS A CA 1
ATOM 655 C C . LYS A 1 82 ? -9.059 5.865 16.174 1.00 80.69 82 LYS A C 1
ATOM 657 O O . LYS A 1 82 ? -8.674 4.723 16.431 1.00 80.69 82 LYS A O 1
ATOM 662 N N . TYR A 1 83 ? -10.334 6.168 15.932 1.00 80.69 83 TYR A N 1
ATOM 663 C CA . TYR A 1 83 ? -11.426 5.196 15.924 1.00 80.69 83 TYR A CA 1
ATOM 664 C C . TYR A 1 83 ? -11.404 4.375 14.641 1.00 80.69 83 TYR A C 1
ATOM 666 O O . TYR A 1 83 ? -11.441 3.148 14.713 1.00 80.69 83 TYR A O 1
ATOM 674 N N . GLU A 1 84 ? -11.217 5.010 13.485 1.00 79.94 84 GLU A N 1
ATOM 675 C CA . GLU A 1 84 ? -11.048 4.292 12.220 1.00 79.94 84 GLU A CA 1
ATOM 676 C C . GLU A 1 84 ? -9.834 3.353 12.258 1.00 79.94 84 GLU A C 1
ATOM 678 O O . GLU A 1 84 ? -9.934 2.184 11.882 1.00 79.94 84 GLU A O 1
ATOM 683 N N . ARG A 1 85 ? -8.700 3.792 12.821 1.00 82.94 85 ARG A N 1
ATOM 684 C CA . ARG A 1 85 ? -7.515 2.927 13.012 1.00 82.94 85 ARG A CA 1
ATOM 685 C C . ARG A 1 85 ? -7.776 1.733 13.932 1.00 82.94 85 ARG A C 1
ATOM 687 O O . ARG A 1 85 ? -7.161 0.676 13.774 1.00 82.94 85 ARG A O 1
ATOM 694 N N . ALA A 1 86 ? -8.662 1.910 14.907 1.00 79.19 86 ALA A N 1
ATOM 695 C CA . ALA A 1 86 ? -9.104 0.866 15.825 1.00 79.19 86 ALA A CA 1
ATOM 696 C C . ALA A 1 86 ? -10.251 0.004 15.256 1.00 79.19 86 ALA A C 1
ATOM 698 O O . ALA A 1 86 ? -10.630 -0.983 15.883 1.00 79.19 86 ALA A O 1
ATOM 699 N N . SER A 1 87 ? -10.766 0.321 14.061 1.00 77.12 87 SER A N 1
ATOM 700 C CA . SER A 1 87 ? -11.711 -0.522 13.311 1.00 77.12 87 SER A CA 1
ATOM 701 C C . SER A 1 87 ? -11.011 -1.568 12.436 1.00 77.12 87 SER A C 1
ATOM 703 O O . SER A 1 87 ? -11.573 -2.630 12.171 1.00 77.12 87 SER A O 1
ATOM 705 N N . GLY A 1 88 ? -9.758 -1.316 12.040 1.00 80.06 88 GLY A N 1
ATOM 706 C CA . GLY A 1 88 ? -8.948 -2.243 11.251 1.00 80.06 88 GLY A CA 1
ATOM 707 C C . GLY A 1 88 ? -7.922 -1.549 10.355 1.00 80.06 88 GLY A C 1
ATOM 708 O O . GLY A 1 88 ? -7.754 -0.332 10.388 1.00 80.06 88 GLY A O 1
ATOM 709 N N . ILE A 1 89 ? -7.217 -2.341 9.540 1.00 85.31 89 ILE A N 1
ATOM 710 C CA . ILE A 1 89 ? -6.328 -1.816 8.495 1.00 85.31 89 ILE A CA 1
ATOM 711 C C . ILE A 1 89 ? -7.168 -1.418 7.270 1.00 85.31 89 ILE A C 1
ATOM 713 O O . ILE A 1 89 ? -7.888 -2.275 6.752 1.00 85.31 89 ILE A O 1
ATOM 717 N N . PRO A 1 90 ? -7.022 -0.192 6.733 1.00 87.06 90 PRO A N 1
ATOM 718 C CA . PRO A 1 90 ? -7.743 0.304 5.552 1.00 87.06 90 PRO A CA 1
ATOM 719 C C . PRO A 1 90 ? -7.226 -0.301 4.233 1.00 87.06 90 PRO A C 1
ATOM 721 O O . PRO A 1 90 ? -6.800 0.398 3.316 1.00 87.06 90 PRO A O 1
ATOM 724 N N . GLY A 1 91 ? -7.217 -1.630 4.124 1.00 85.75 91 GLY A N 1
ATOM 725 C CA . GLY A 1 91 ? -6.655 -2.338 2.971 1.00 85.75 91 GLY A CA 1
ATOM 726 C C . GLY A 1 91 ? -7.346 -2.032 1.638 1.00 85.75 91 GLY A C 1
ATOM 727 O O . GLY A 1 91 ? -6.736 -2.252 0.594 1.00 85.75 91 GLY A O 1
ATOM 728 N N . THR A 1 92 ? -8.576 -1.524 1.672 1.00 89.00 92 THR A N 1
ATOM 729 C CA . THR A 1 92 ? -9.378 -1.176 0.494 1.00 89.00 92 THR A CA 1
ATOM 730 C C . THR A 1 92 ? -9.143 0.247 -0.002 1.00 89.00 92 THR A C 1
ATOM 732 O O . THR A 1 92 ? -9.546 0.549 -1.112 1.00 89.00 92 THR A O 1
ATOM 735 N N . LEU A 1 93 ? -8.490 1.133 0.756 1.00 92.75 93 LEU A N 1
ATOM 736 C CA . LEU A 1 93 ? -8.275 2.509 0.298 1.00 92.75 93 LEU A CA 1
ATOM 737 C C . LEU 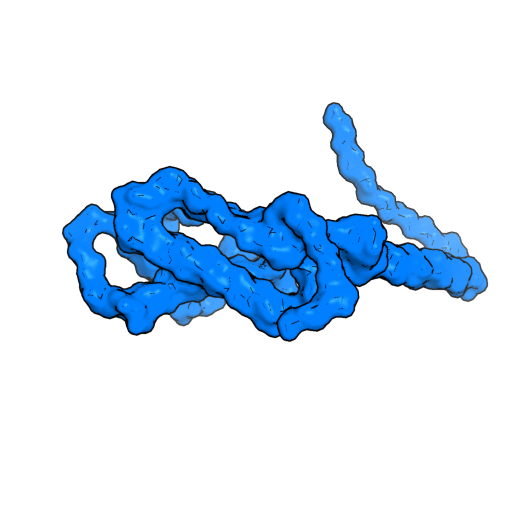A 1 93 ? -7.152 2.566 -0.746 1.00 92.75 93 LEU A C 1
ATOM 739 O O . LEU A 1 93 ? -6.061 2.032 -0.525 1.00 92.75 93 LEU A O 1
ATOM 743 N N . LEU A 1 94 ? -7.401 3.242 -1.868 1.00 93.69 94 LEU A N 1
ATOM 744 C CA . LEU A 1 94 ? -6.430 3.397 -2.952 1.00 93.69 94 LEU A CA 1
ATOM 745 C C . LEU A 1 94 ? -5.168 4.125 -2.472 1.00 93.69 94 LEU A C 1
ATOM 747 O O . LEU A 1 94 ? -4.063 3.601 -2.613 1.00 93.69 94 LEU A O 1
ATOM 751 N N . ASP A 1 95 ? -5.331 5.261 -1.794 1.00 94.44 95 ASP A N 1
ATOM 752 C CA . ASP A 1 95 ? -4.225 6.060 -1.254 1.00 94.44 95 ASP A CA 1
ATOM 753 C C . ASP A 1 95 ? -3.340 5.275 -0.278 1.00 94.44 95 ASP A C 1
ATOM 755 O O . ASP A 1 95 ? -2.114 5.431 -0.250 1.00 94.44 95 ASP A O 1
ATOM 759 N N . PHE A 1 96 ? -3.942 4.372 0.500 1.00 93.69 96 PHE A N 1
ATOM 760 C CA . PHE A 1 96 ? -3.200 3.476 1.380 1.00 93.69 96 PHE A CA 1
ATOM 761 C C . PHE A 1 96 ? -2.306 2.517 0.582 1.00 93.69 96 PHE A C 1
ATOM 763 O O . PHE A 1 96 ? -1.170 2.232 0.979 1.00 93.69 96 PHE A O 1
ATOM 770 N N . GLN A 1 97 ? -2.784 2.012 -0.556 1.00 93.06 97 GLN A N 1
ATOM 771 C CA . GLN A 1 97 ? -1.979 1.184 -1.452 1.00 93.06 97 GLN A CA 1
ATOM 772 C C . GLN A 1 97 ? -0.878 2.007 -2.137 1.00 93.06 97 GLN A C 1
ATOM 774 O O . GLN A 1 97 ? 0.283 1.580 -2.124 1.00 93.06 97 GLN A O 1
ATOM 779 N N . MET A 1 98 ? -1.205 3.209 -2.622 1.00 93.44 98 MET A N 1
ATOM 780 C CA . MET A 1 98 ? -0.261 4.149 -3.238 1.00 93.44 98 MET A CA 1
ATOM 781 C C . MET A 1 98 ? 0.876 4.538 -2.290 1.00 93.44 98 MET A C 1
ATOM 783 O O . MET A 1 98 ? 2.044 4.514 -2.683 1.00 93.44 98 MET A O 1
ATOM 787 N N . ALA A 1 99 ? 0.578 4.811 -1.015 1.00 93.75 99 ALA A N 1
ATOM 788 C CA . ALA A 1 99 ? 1.586 5.121 -0.000 1.00 93.75 99 ALA A CA 1
ATOM 789 C C . ALA A 1 99 ? 2.659 4.022 0.111 1.00 93.75 99 ALA A C 1
ATOM 791 O O . ALA A 1 99 ? 3.843 4.305 0.319 1.00 93.75 99 ALA A O 1
ATOM 792 N N . GLY A 1 100 ? 2.260 2.761 -0.078 1.00 91.62 100 GLY A N 1
ATOM 793 C CA . GLY A 1 100 ? 3.181 1.632 -0.121 1.00 91.62 100 GLY A CA 1
ATOM 794 C C . GLY A 1 100 ? 4.077 1.623 -1.357 1.00 91.62 100 GLY A C 1
ATOM 795 O O . GLY A 1 100 ? 5.271 1.354 -1.219 1.00 91.62 100 GLY A O 1
ATOM 796 N N . ILE A 1 101 ? 3.530 1.912 -2.542 1.00 89.88 101 ILE A N 1
ATOM 797 C CA . ILE A 1 101 ? 4.309 2.017 -3.787 1.00 89.88 101 ILE A CA 1
ATOM 798 C C . ILE A 1 101 ? 5.314 3.167 -3.684 1.00 89.88 101 ILE A C 1
ATOM 800 O O . ILE A 1 101 ? 6.501 2.962 -3.934 1.00 89.88 101 ILE A O 1
ATOM 804 N N . ASN A 1 102 ? 4.881 4.335 -3.207 1.00 90.38 102 ASN A N 1
ATOM 805 C CA . ASN A 1 102 ? 5.767 5.480 -2.993 1.00 90.38 102 ASN A CA 1
ATOM 806 C C . ASN A 1 102 ? 6.912 5.134 -2.034 1.00 90.38 102 ASN A C 1
ATOM 808 O O . ASN A 1 102 ? 8.066 5.419 -2.325 1.00 90.38 102 ASN A O 1
ATOM 812 N N . GLY A 1 103 ? 6.642 4.385 -0.958 1.00 86.69 103 GLY A N 1
ATOM 813 C CA . GLY A 1 103 ? 7.703 3.908 -0.066 1.00 86.69 103 GLY A CA 1
ATOM 814 C C . GLY A 1 103 ? 8.741 2.986 -0.713 1.00 86.69 103 GLY A C 1
ATOM 815 O O . GLY A 1 103 ? 9.907 3.046 -0.320 1.00 86.69 103 GLY A O 1
ATOM 816 N N . PHE A 1 104 ? 8.365 2.172 -1.708 1.00 83.38 104 PHE A N 1
ATOM 817 C CA . PHE A 1 104 ? 9.342 1.395 -2.481 1.00 83.38 104 PHE A CA 1
ATOM 818 C C . PHE A 1 104 ? 10.270 2.307 -3.288 1.00 83.38 104 PHE A C 1
ATOM 820 O O . PHE A 1 104 ? 11.483 2.086 -3.302 1.00 83.38 104 PHE A O 1
ATOM 827 N N . ILE A 1 105 ? 9.701 3.315 -3.951 1.00 82.75 105 ILE A N 1
ATOM 828 C CA . ILE A 1 105 ? 10.433 4.192 -4.868 1.00 82.75 105 ILE A CA 1
ATOM 829 C C . ILE A 1 105 ? 11.322 5.171 -4.087 1.00 82.75 105 ILE A C 1
ATOM 831 O O . ILE A 1 105 ? 12.527 5.253 -4.340 1.00 82.75 105 ILE A O 1
ATOM 835 N N . ASP A 1 106 ? 10.757 5.843 -3.083 1.00 80.50 106 ASP A N 1
ATOM 836 C CA . ASP A 1 106 ? 11.406 6.948 -2.371 1.00 80.50 106 ASP A CA 1
ATOM 837 C C . ASP A 1 106 ? 12.608 6.480 -1.534 1.00 80.50 106 ASP A C 1
ATOM 839 O O . ASP A 1 106 ? 13.598 7.196 -1.371 1.00 80.50 106 ASP A O 1
ATOM 843 N N . TYR A 1 107 ? 12.591 5.230 -1.050 1.00 75.19 107 TYR A N 1
ATOM 844 C CA . TYR A 1 107 ? 13.750 4.650 -0.364 1.00 75.19 107 TYR A CA 1
ATOM 845 C C . TYR A 1 107 ? 15.007 4.646 -1.246 1.00 75.19 107 TYR A C 1
ATOM 847 O O . TYR A 1 107 ? 16.109 4.902 -0.749 1.00 75.19 107 TYR A O 1
ATOM 855 N N . LYS A 1 108 ? 14.851 4.355 -2.545 1.00 67.56 108 LYS A N 1
ATOM 856 C CA . LYS A 1 108 ? 15.965 4.318 -3.501 1.00 67.56 108 LYS A CA 1
ATOM 857 C C . LYS A 1 108 ? 16.410 5.729 -3.880 1.00 67.56 108 LYS A C 1
ATOM 859 O O . LYS A 1 108 ? 17.611 5.968 -3.963 1.00 67.56 108 LYS A O 1
ATOM 864 N N . THR A 1 109 ? 15.472 6.653 -4.083 1.00 62.03 109 THR A N 1
ATOM 865 C CA . THR A 1 109 ? 15.793 8.013 -4.542 1.00 62.03 109 THR A CA 1
ATOM 866 C C . THR A 1 109 ? 16.384 8.893 -3.441 1.00 62.03 109 THR A C 1
ATOM 868 O O . THR A 1 109 ? 17.306 9.651 -3.720 1.00 62.03 109 THR A O 1
ATOM 871 N N . GLU A 1 110 ? 15.915 8.783 -2.194 1.00 64.19 110 GLU A N 1
ATOM 872 C CA . GLU A 1 110 ? 16.302 9.714 -1.121 1.00 64.19 110 GLU A CA 1
ATOM 873 C C . GLU A 1 110 ? 17.378 9.168 -0.175 1.00 64.19 110 GLU A C 1
ATOM 875 O O . GLU A 1 110 ? 18.239 9.914 0.290 1.00 64.19 110 GLU A O 1
ATOM 880 N N . LYS A 1 111 ? 17.331 7.872 0.165 1.00 61.78 111 LYS A N 1
ATOM 881 C CA . LYS A 1 111 ? 18.121 7.324 1.286 1.00 61.78 111 LYS A CA 1
ATOM 882 C C . LYS A 1 111 ? 19.317 6.483 0.875 1.00 61.78 111 LYS A C 1
ATOM 884 O O . LYS A 1 111 ? 20.185 6.229 1.712 1.00 61.78 111 LYS A O 1
ATOM 889 N N . ASN A 1 112 ? 19.374 6.012 -0.368 1.00 61.03 112 ASN A N 1
ATOM 890 C CA . ASN A 1 112 ? 20.484 5.186 -0.827 1.00 61.03 112 ASN A CA 1
ATOM 891 C C . ASN A 1 112 ? 20.688 5.306 -2.349 1.00 61.03 112 ASN A C 1
ATOM 893 O O . ASN A 1 112 ? 20.349 4.376 -3.079 1.00 61.03 112 ASN A O 1
ATOM 897 N N . PRO A 1 113 ? 21.284 6.412 -2.836 1.00 57.53 113 PRO A N 1
ATOM 898 C CA . PRO A 1 113 ? 21.484 6.663 -4.267 1.00 57.53 113 PRO A CA 1
ATOM 899 C C . PRO A 1 113 ? 22.551 5.758 -4.905 1.00 57.53 113 PRO A C 1
ATOM 901 O O . PRO A 1 113 ? 22.871 5.913 -6.082 1.00 57.53 113 PRO A O 1
ATOM 904 N N . ARG A 1 114 ? 23.150 4.830 -4.141 1.00 54.53 114 ARG A N 1
ATOM 905 C CA . ARG A 1 114 ? 24.117 3.873 -4.685 1.00 54.53 114 ARG A CA 1
ATOM 906 C C . ARG A 1 114 ? 23.421 3.019 -5.737 1.00 54.53 114 ARG A C 1
ATOM 908 O O . ARG A 1 114 ? 22.363 2.449 -5.465 1.00 54.53 114 ARG A O 1
ATOM 915 N N . SER A 1 115 ? 24.044 2.903 -6.910 1.00 51.59 115 SER A N 1
ATOM 916 C CA . SER A 1 115 ? 23.628 1.933 -7.913 1.00 51.59 115 SER A CA 1
ATOM 917 C C . SER A 1 115 ? 23.545 0.564 -7.246 1.00 51.59 115 SER A C 1
ATOM 919 O O . SER A 1 115 ? 24.472 0.115 -6.562 1.00 51.59 115 SER A O 1
ATOM 921 N N . ILE A 1 116 ? 22.385 -0.075 -7.374 1.00 51.94 116 ILE A N 1
ATOM 922 C CA . ILE A 1 116 ? 22.252 -1.486 -7.036 1.00 51.94 116 ILE A CA 1
ATOM 923 C C . ILE A 1 116 ? 23.292 -2.174 -7.917 1.00 51.94 116 ILE A C 1
ATOM 925 O O . ILE A 1 116 ? 23.319 -1.942 -9.124 1.00 51.94 116 ILE A O 1
ATOM 929 N N . LYS A 1 117 ? 24.236 -2.902 -7.307 1.00 45.97 117 LYS A N 1
ATOM 930 C CA . LYS A 1 117 ? 25.210 -3.674 -8.082 1.00 45.97 117 LYS A CA 1
ATOM 931 C C . LYS A 1 117 ? 24.402 -4.541 -9.045 1.00 45.97 117 LYS A C 1
ATOM 933 O O . LYS A 1 117 ? 23.593 -5.341 -8.570 1.00 45.97 117 LYS A O 1
ATOM 938 N N . GLU A 1 118 ? 24.598 -4.338 -10.348 1.00 40.31 118 GLU A N 1
ATOM 939 C CA . GLU A 1 118 ? 24.003 -5.155 -11.406 1.00 40.31 118 GLU A CA 1
ATOM 940 C C . GLU A 1 118 ? 24.157 -6.627 -11.009 1.00 40.31 118 GLU A C 1
ATOM 942 O O . GLU A 1 118 ? 25.270 -7.125 -10.834 1.00 40.31 118 GLU A O 1
ATOM 947 N N . GLY A 1 119 ? 23.036 -7.286 -10.716 1.00 45.94 119 GLY A N 1
ATOM 948 C CA . GLY A 1 119 ? 23.051 -8.625 -10.127 1.00 45.94 119 GLY A CA 1
ATOM 949 C C . GLY A 1 119 ? 21.821 -8.985 -9.298 1.00 45.94 119 GLY A C 1
ATOM 950 O O . GLY A 1 119 ? 21.558 -10.172 -9.123 1.00 45.94 119 GLY A O 1
ATOM 951 N N . ASN A 1 120 ? 21.019 -8.011 -8.843 1.00 58.28 120 ASN A N 1
ATOM 952 C CA . ASN A 1 120 ? 19.724 -8.286 -8.209 1.00 58.28 120 ASN A CA 1
ATOM 953 C C . ASN A 1 120 ? 18.542 -7.949 -9.125 1.00 58.28 120 ASN A C 1
ATOM 955 O O . ASN A 1 120 ? 17.712 -7.087 -8.834 1.00 58.28 120 ASN A O 1
ATOM 959 N N . PHE A 1 121 ? 18.503 -8.659 -10.254 1.00 62.38 121 PHE A N 1
ATOM 960 C CA . PHE A 1 121 ? 17.559 -8.490 -11.363 1.00 62.38 121 PHE A CA 1
ATOM 961 C C . PHE A 1 121 ? 16.117 -8.205 -10.909 1.00 62.38 121 PHE A C 1
ATOM 963 O O . PHE A 1 121 ? 15.486 -7.262 -11.376 1.00 62.38 121 PHE A O 1
ATOM 970 N N . THR A 1 122 ? 15.623 -8.951 -9.921 1.00 70.00 122 THR A N 1
ATOM 971 C CA . THR A 1 122 ? 14.242 -8.844 -9.432 1.00 70.00 122 THR A CA 1
ATOM 972 C C . THR A 1 122 ? 13.935 -7.508 -8.745 1.00 70.00 122 THR A C 1
ATOM 974 O O . THR A 1 122 ? 12.836 -6.977 -8.890 1.00 70.00 122 THR A O 1
ATOM 977 N N . VAL A 1 123 ? 14.880 -6.957 -7.976 1.00 76.19 123 VAL A N 1
ATOM 978 C CA . VAL A 1 123 ? 14.675 -5.700 -7.235 1.00 76.19 123 VAL A CA 1
ATOM 979 C C . VAL A 1 123 ? 14.732 -4.505 -8.177 1.00 76.19 123 VAL A C 1
ATOM 981 O O . VAL A 1 123 ? 13.908 -3.595 -8.073 1.00 76.19 123 VAL A O 1
ATOM 984 N N . ASP A 1 124 ? 15.671 -4.525 -9.121 1.00 76.19 124 ASP A N 1
ATOM 985 C CA . ASP A 1 124 ? 15.796 -3.467 -10.119 1.00 76.19 124 ASP A CA 1
ATOM 986 C C . ASP A 1 124 ? 14.591 -3.416 -11.053 1.00 76.19 124 ASP A C 1
ATOM 988 O O . ASP A 1 124 ? 14.088 -2.324 -11.319 1.00 76.19 124 ASP A O 1
ATOM 992 N N . GLN A 1 125 ? 14.069 -4.568 -11.479 1.00 78.19 125 GLN A N 1
ATOM 993 C CA . GLN A 1 125 ? 12.835 -4.633 -12.263 1.00 78.19 125 GLN A CA 1
ATOM 994 C C . GLN A 1 125 ? 11.635 -4.077 -11.494 1.00 78.19 125 GLN A C 1
ATOM 996 O O . GLN A 1 125 ? 10.916 -3.233 -12.025 1.00 78.19 125 GLN A O 1
ATOM 1001 N N . LEU A 1 126 ? 11.462 -4.484 -10.230 1.00 80.94 126 LEU A N 1
ATOM 1002 C CA . LEU A 1 126 ? 10.354 -4.029 -9.387 1.00 80.94 126 LEU A CA 1
ATOM 1003 C C . LEU A 1 126 ? 10.356 -2.505 -9.217 1.00 80.94 126 LEU A C 1
ATOM 1005 O O . LEU A 1 126 ? 9.325 -1.856 -9.388 1.00 80.94 126 LEU A O 1
ATOM 1009 N N . ILE A 1 127 ? 11.514 -1.926 -8.889 1.00 81.38 127 ILE A N 1
ATOM 1010 C CA . ILE A 1 127 ? 11.620 -0.481 -8.671 1.00 81.38 127 ILE A CA 1
ATOM 1011 C C . ILE A 1 127 ? 11.495 0.279 -9.991 1.00 81.38 127 ILE A C 1
ATOM 1013 O O . ILE A 1 127 ? 10.812 1.301 -10.030 1.00 81.38 127 ILE A O 1
ATOM 1017 N N . SER A 1 128 ? 12.125 -0.199 -11.067 1.00 82.81 128 SER A N 1
ATOM 1018 C CA . SER A 1 128 ? 12.070 0.473 -12.372 1.00 82.81 128 SER A CA 1
ATOM 1019 C C . SER A 1 128 ? 10.648 0.514 -12.915 1.00 82.81 128 SER A C 1
ATOM 1021 O O . SER A 1 128 ? 10.212 1.556 -13.394 1.00 82.81 128 SER A O 1
ATOM 1023 N N . PHE A 1 129 ? 9.897 -0.576 -12.769 1.00 86.00 129 PHE A N 1
ATOM 1024 C CA . PHE A 1 129 ? 8.487 -0.611 -13.131 1.00 86.00 129 PHE A CA 1
ATOM 1025 C C . PHE A 1 129 ? 7.652 0.365 -12.311 1.00 86.00 129 PHE A C 1
ATOM 1027 O O . PHE A 1 129 ? 6.973 1.193 -12.903 1.00 86.00 129 PHE A O 1
ATOM 1034 N N . PHE A 1 130 ? 7.717 0.324 -10.974 1.00 88.06 130 PHE A N 1
ATOM 1035 C CA . PHE A 1 130 ? 6.911 1.235 -10.156 1.00 88.06 130 PHE A CA 1
ATOM 1036 C C . PHE A 1 130 ? 7.295 2.700 -10.377 1.00 88.06 130 PHE A C 1
ATOM 1038 O O . PHE A 1 130 ? 6.430 3.570 -10.378 1.00 88.06 130 PHE A O 1
ATOM 1045 N N . THR A 1 131 ? 8.577 2.978 -10.625 1.00 88.25 131 THR A N 1
ATOM 1046 C CA . THR A 1 131 ? 9.044 4.324 -10.980 1.00 88.25 131 THR A CA 1
ATOM 1047 C C . THR A 1 131 ? 8.465 4.769 -12.318 1.00 88.25 131 THR A C 1
ATOM 1049 O O . THR A 1 131 ? 7.958 5.882 -12.416 1.00 88.25 131 THR A O 1
ATOM 1052 N N . LYS A 1 132 ? 8.502 3.903 -13.338 1.00 89.25 132 LYS A N 1
ATOM 1053 C CA . LYS A 1 132 ? 7.930 4.189 -14.655 1.00 89.25 132 LYS A CA 1
ATOM 1054 C C . LYS A 1 132 ? 6.421 4.406 -14.572 1.00 89.25 132 LYS A C 1
ATOM 1056 O O . LYS A 1 132 ? 5.932 5.427 -15.025 1.00 89.25 132 LYS A O 1
ATOM 1061 N N . LEU A 1 133 ? 5.716 3.498 -13.905 1.00 90.00 133 LEU A N 1
ATOM 1062 C CA . LEU A 1 133 ? 4.277 3.565 -13.673 1.00 90.00 133 LEU A CA 1
ATOM 1063 C C . LEU A 1 133 ? 3.855 4.871 -12.979 1.00 90.00 133 LEU A C 1
ATOM 1065 O O . LEU A 1 133 ? 2.853 5.474 -13.354 1.00 90.00 133 LEU A O 1
ATOM 1069 N N . ARG A 1 134 ? 4.633 5.324 -11.986 1.00 90.19 134 ARG A N 1
ATOM 1070 C CA . ARG A 1 134 ? 4.417 6.606 -11.304 1.00 90.19 134 ARG A CA 1
ATOM 1071 C C . ARG A 1 134 ? 4.660 7.795 -12.225 1.00 90.19 134 ARG A C 1
ATOM 1073 O O . ARG A 1 134 ? 3.847 8.710 -12.251 1.00 90.19 134 ARG A O 1
ATOM 1080 N N . ASN A 1 135 ? 5.768 7.789 -12.961 1.00 91.25 135 ASN A N 1
ATOM 1081 C CA . ASN A 1 135 ? 6.134 8.893 -13.850 1.00 91.25 135 ASN A CA 1
ATOM 1082 C C . ASN A 1 135 ? 5.168 9.034 -15.033 1.00 91.25 135 ASN A C 1
ATOM 1084 O O . ASN A 1 135 ? 4.901 10.151 -15.465 1.00 91.25 135 ASN A O 1
ATOM 1088 N N . ASP A 1 136 ? 4.636 7.914 -15.517 1.00 93.12 136 ASP A N 1
ATOM 1089 C CA . ASP A 1 136 ? 3.684 7.871 -16.626 1.00 93.12 136 ASP A CA 1
ATOM 1090 C C . ASP A 1 136 ? 2.236 8.132 -16.162 1.00 93.12 136 ASP A C 1
ATOM 1092 O O . ASP A 1 136 ? 1.345 8.252 -16.995 1.00 93.12 136 ASP A O 1
ATOM 1096 N N . GLY A 1 137 ? 2.000 8.256 -14.848 1.00 93.44 137 GLY A N 1
ATOM 1097 C CA . GLY A 1 137 ? 0.713 8.669 -14.282 1.00 93.44 137 GLY A CA 1
ATOM 1098 C C . GLY A 1 137 ? -0.339 7.567 -14.147 1.00 93.44 137 GLY A C 1
ATOM 1099 O O . GLY A 1 137 ? -1.495 7.894 -13.929 1.00 93.44 137 GLY A O 1
ATOM 1100 N N . PHE A 1 138 ? 0.039 6.285 -14.234 1.00 94.69 138 PHE A N 1
ATOM 1101 C CA . PHE A 1 138 ? -0.906 5.152 -14.253 1.00 94.69 138 PHE A CA 1
ATOM 1102 C C . PHE A 1 138 ? -0.859 4.255 -13.006 1.00 94.69 138 PHE A C 1
ATOM 1104 O O . PHE A 1 138 ? -1.189 3.066 -13.051 1.00 94.69 138 PHE A O 1
ATOM 1111 N N . THR A 1 139 ? -0.371 4.781 -11.878 1.00 92.75 139 THR A N 1
ATOM 1112 C CA . THR A 1 139 ? -0.252 3.986 -10.637 1.00 92.75 139 THR A CA 1
ATOM 1113 C C . THR A 1 139 ? -1.613 3.540 -10.118 1.00 92.75 139 THR A C 1
ATOM 1115 O O . THR A 1 139 ? -1.744 2.430 -9.595 1.00 92.75 139 THR A O 1
ATOM 1118 N N . ASP A 1 140 ? -2.617 4.380 -10.315 1.00 94.69 140 ASP A N 1
ATOM 1119 C CA . ASP A 1 140 ? -3.923 4.264 -9.691 1.00 94.69 140 ASP A CA 1
ATOM 1120 C C . ASP A 1 140 ? -4.750 3.218 -10.438 1.00 94.69 140 ASP A C 1
ATOM 1122 O O . ASP A 1 140 ? -5.252 2.273 -9.833 1.00 94.69 140 ASP A O 1
ATOM 1126 N N . GLU A 1 141 ? -4.766 3.284 -11.770 1.00 95.06 141 GLU A N 1
ATOM 1127 C CA . GLU A 1 141 ? -5.396 2.297 -12.647 1.00 95.06 141 GLU A CA 1
ATOM 1128 C C . GLU A 1 141 ? -4.743 0.922 -12.520 1.00 95.06 141 GLU A C 1
ATOM 1130 O O . GLU A 1 141 ? -5.439 -0.095 -12.495 1.00 95.06 141 GLU A O 1
ATOM 1135 N N . TYR A 1 142 ? -3.413 0.875 -12.396 1.00 92.88 142 TYR A N 1
ATOM 1136 C CA . TYR A 1 142 ? -2.708 -0.375 -12.134 1.00 92.88 142 TYR A CA 1
ATOM 1137 C C . TYR A 1 142 ? -3.123 -0.980 -10.793 1.00 92.88 142 TYR A C 1
ATOM 1139 O O . TYR A 1 142 ? -3.399 -2.177 -10.723 1.00 92.88 142 TYR A O 1
ATOM 1147 N N . LEU A 1 143 ? -3.184 -0.180 -9.725 1.00 91.81 143 LEU A N 1
ATOM 1148 C CA . LEU A 1 143 ? -3.631 -0.657 -8.418 1.00 91.81 143 LEU A CA 1
ATOM 1149 C C . LEU A 1 143 ? -5.086 -1.124 -8.459 1.00 91.81 143 LEU A C 1
ATOM 1151 O O . LEU A 1 143 ? -5.385 -2.175 -7.896 1.00 91.81 143 LEU A O 1
ATOM 1155 N N . MET A 1 144 ? -5.963 -0.400 -9.155 1.00 92.25 144 MET A N 1
ATOM 1156 C CA . MET A 1 144 ? -7.340 -0.830 -9.386 1.00 92.25 144 MET A CA 1
ATOM 1157 C C . MET A 1 144 ? -7.375 -2.197 -10.069 1.00 92.25 144 MET A C 1
ATOM 1159 O O . MET A 1 144 ? -8.020 -3.103 -9.553 1.00 92.25 144 MET A O 1
ATOM 1163 N N . GLU A 1 145 ? -6.625 -2.402 -11.154 1.00 91.19 145 GLU A N 1
ATOM 1164 C CA . GLU A 1 145 ? -6.569 -3.701 -11.835 1.00 91.19 145 GLU A CA 1
ATOM 1165 C C . GLU A 1 145 ? -6.015 -4.819 -10.931 1.00 91.19 145 GLU A C 1
ATOM 1167 O O . GLU A 1 145 ? -6.575 -5.911 -10.892 1.00 91.19 145 GLU A O 1
ATOM 1172 N N . GLN A 1 146 ? -4.947 -4.566 -10.161 1.00 87.69 146 GLN A N 1
ATOM 1173 C CA . GLN A 1 146 ? -4.348 -5.576 -9.270 1.00 87.69 146 GLN A CA 1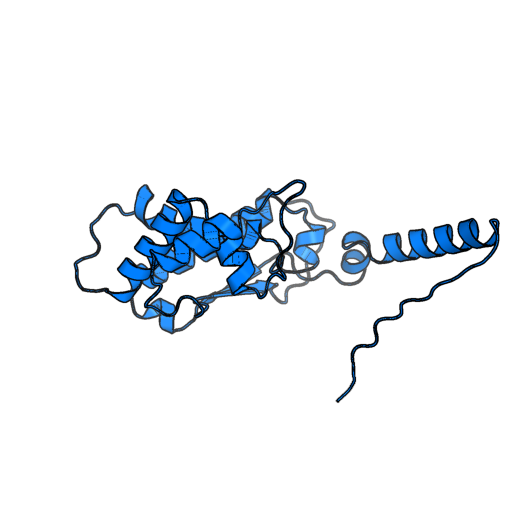
ATOM 1174 C C . GLN A 1 146 ? -5.254 -6.010 -8.110 1.00 87.69 146 GLN A C 1
ATOM 1176 O O . GLN A 1 146 ? -5.001 -7.042 -7.486 1.00 87.69 146 GLN A O 1
ATOM 1181 N N . TYR A 1 147 ? -6.260 -5.205 -7.783 1.00 88.88 147 TYR A N 1
ATOM 1182 C CA . TYR A 1 147 ? -7.217 -5.458 -6.711 1.00 88.88 147 TYR A CA 1
ATOM 1183 C C . TYR A 1 147 ? -8.631 -5.684 -7.255 1.00 88.88 147 TYR A C 1
ATOM 1185 O O . TYR A 1 147 ? -9.603 -5.422 -6.550 1.00 88.88 147 TYR A O 1
ATOM 1193 N N . ASP A 1 148 ? -8.750 -6.153 -8.501 1.00 90.00 148 ASP A N 1
ATOM 1194 C CA . ASP A 1 148 ? -10.027 -6.488 -9.144 1.00 90.00 148 ASP A CA 1
ATOM 1195 C C . ASP A 1 148 ? -11.050 -5.332 -9.104 1.00 90.00 148 ASP A C 1
ATOM 1197 O O . ASP A 1 148 ? -12.257 -5.544 -9.014 1.00 90.00 148 ASP A O 1
ATOM 1201 N N . TYR A 1 149 ? -10.560 -4.091 -9.165 1.00 89.31 149 TYR A N 1
ATOM 1202 C CA . TYR A 1 149 ? -11.322 -2.840 -9.090 1.00 89.31 149 TYR A CA 1
ATOM 1203 C C . TYR A 1 149 ? -12.091 -2.638 -7.771 1.00 89.31 149 TYR A C 1
ATOM 1205 O O . TYR A 1 149 ? -13.065 -1.890 -7.725 1.00 89.31 149 TYR A O 1
ATOM 1213 N N . LEU A 1 150 ? -11.640 -3.274 -6.684 1.00 88.50 150 LEU A N 1
ATOM 1214 C CA . LEU A 1 150 ? -12.273 -3.213 -5.359 1.00 88.50 150 LEU A CA 1
ATOM 1215 C C . LEU A 1 150 ? -11.671 -2.153 -4.423 1.00 88.50 150 LEU A C 1
ATOM 1217 O O . LEU A 1 150 ? -11.988 -2.146 -3.230 1.00 88.50 150 LEU A O 1
ATOM 1221 N N . LEU A 1 151 ? -10.777 -1.289 -4.916 1.00 90.31 151 LEU A N 1
ATOM 1222 C CA . LEU A 1 151 ? -10.236 -0.201 -4.104 1.00 90.31 151 LEU A CA 1
ATOM 1223 C C . LEU A 1 151 ? -11.170 1.012 -4.120 1.00 90.31 151 LEU A C 1
ATOM 1225 O O . LEU A 1 151 ? -11.747 1.359 -5.147 1.00 90.31 151 LEU A O 1
ATOM 1229 N N . SER A 1 152 ? -11.272 1.677 -2.974 1.00 92.44 152 SER A N 1
ATOM 1230 C CA . SER A 1 152 ? -11.979 2.941 -2.807 1.00 92.44 152 SER A CA 1
ATOM 1231 C C . SER A 1 152 ? -11.031 4.100 -3.138 1.00 92.44 152 SER A C 1
ATOM 1233 O O . SER A 1 152 ? -10.048 4.293 -2.409 1.00 92.44 152 SER A O 1
ATOM 1235 N N . PRO A 1 153 ? -11.282 4.865 -4.212 1.00 92.75 153 PRO A N 1
ATOM 1236 C CA . PRO A 1 153 ? -10.495 6.048 -4.533 1.00 92.75 153 PRO A CA 1
ATOM 1237 C C . PRO A 1 153 ? -10.866 7.253 -3.647 1.00 92.75 153 PRO A C 1
ATOM 1239 O O . PRO A 1 153 ? -11.928 7.244 -3.018 1.00 92.75 153 PRO A O 1
ATOM 1242 N N . PRO A 1 154 ? -10.029 8.306 -3.620 1.00 89.69 154 PRO A N 1
ATOM 1243 C CA . PRO A 1 154 ? -10.375 9.590 -3.012 1.00 89.69 154 PRO A CA 1
ATOM 1244 C C . PRO A 1 154 ? -11.600 10.243 -3.663 1.00 89.69 154 PRO A C 1
ATOM 1246 O O . PRO A 1 154 ? -11.942 9.963 -4.817 1.00 89.69 154 PRO A O 1
ATOM 1249 N N . GLU A 1 155 ? -12.231 11.174 -2.948 1.00 87.31 155 GLU A N 1
ATOM 1250 C CA . GLU A 1 155 ? -13.337 11.960 -3.497 1.00 87.31 155 GLU A CA 1
ATOM 1251 C C . GLU A 1 155 ? -12.911 12.716 -4.764 1.00 87.31 155 GLU A C 1
ATOM 1253 O O . GLU A 1 155 ? -11.850 13.340 -4.813 1.00 87.31 155 GLU A O 1
ATOM 1258 N N . ASN A 1 156 ? -13.766 12.687 -5.790 1.00 89.25 156 ASN A N 1
ATOM 1259 C CA . ASN A 1 156 ? -13.550 13.339 -7.090 1.00 89.25 156 ASN A CA 1
ATOM 1260 C C . ASN A 1 156 ? -12.333 12.832 -7.892 1.00 89.25 156 ASN A C 1
ATOM 1262 O O . ASN A 1 156 ? -11.914 13.493 -8.843 1.00 89.25 156 ASN A O 1
ATOM 1266 N N . HIS A 1 157 ? -11.777 11.668 -7.548 1.00 91.50 157 HIS A N 1
ATOM 1267 C CA . HIS A 1 157 ? -10.701 11.054 -8.320 1.00 91.50 157 HIS A CA 1
ATOM 1268 C C . HIS A 1 157 ? -11.185 10.625 -9.717 1.00 91.50 157 HIS A C 1
ATOM 1270 O O . HIS A 1 157 ? -12.252 10.024 -9.864 1.00 91.50 157 HIS A O 1
ATOM 1276 N N . GLN A 1 158 ? -10.391 10.927 -10.745 1.00 93.69 158 GLN A N 1
ATOM 1277 C CA . GLN A 1 158 ? -10.673 10.566 -12.134 1.00 93.69 158 GLN A CA 1
ATOM 1278 C C . GLN A 1 158 ? -9.610 9.596 -12.638 1.00 93.69 158 GLN A C 1
ATOM 1280 O O . GLN A 1 158 ? -8.425 9.903 -12.576 1.00 93.69 158 GLN A O 1
ATOM 1285 N N . PHE A 1 159 ? -10.059 8.461 -13.170 1.00 94.69 159 PHE A N 1
ATOM 1286 C CA . PHE A 1 159 ? -9.195 7.444 -13.763 1.00 94.69 159 PHE A CA 1
ATOM 1287 C C . PHE A 1 159 ? -9.102 7.604 -15.284 1.00 94.69 159 PHE A C 1
ATOM 1289 O O . PHE A 1 159 ? -10.118 7.835 -15.946 1.00 94.69 159 PHE A O 1
ATOM 1296 N N . ASP A 1 160 ? -7.921 7.358 -15.850 1.00 96.06 160 ASP A N 1
ATOM 1297 C CA . ASP A 1 160 ? -7.685 7.219 -17.291 1.00 96.06 160 ASP A CA 1
ATOM 1298 C C . ASP A 1 160 ? -7.437 5.750 -17.675 1.00 96.06 160 ASP A C 1
ATOM 1300 O O . ASP A 1 160 ? -6.347 5.333 -18.078 1.00 96.06 160 ASP A O 1
ATOM 1304 N N . TYR A 1 161 ? -8.485 4.925 -17.575 1.00 95.44 161 TYR A N 1
ATOM 1305 C CA . TYR A 1 161 ? -8.396 3.503 -17.924 1.00 95.44 161 TYR A CA 1
ATOM 1306 C C . TYR A 1 161 ? -8.055 3.254 -19.400 1.00 95.44 161 TYR A C 1
ATOM 1308 O O . TYR A 1 161 ? -7.442 2.237 -19.726 1.00 95.44 161 TYR A O 1
ATOM 1316 N N . GLU A 1 162 ? -8.450 4.148 -20.307 1.00 95.56 162 GLU A N 1
ATOM 1317 C CA . GLU A 1 162 ? -8.160 4.001 -21.736 1.00 95.56 162 GLU A CA 1
ATOM 1318 C C . GLU A 1 162 ? -6.699 4.337 -22.051 1.00 95.56 162 GLU A C 1
ATOM 1320 O O . GLU A 1 162 ? -6.046 3.599 -22.798 1.00 95.56 162 GLU A O 1
ATOM 1325 N N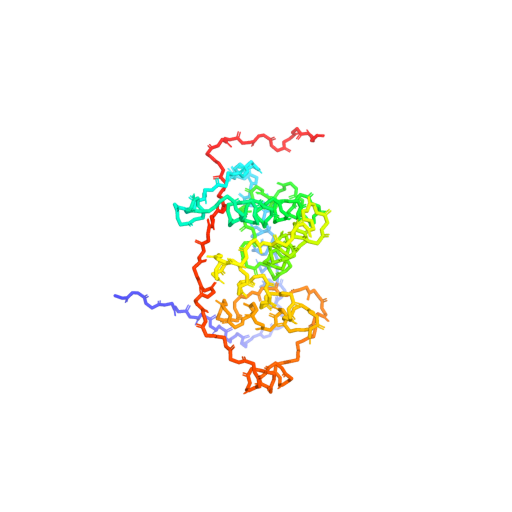 . GLY A 1 163 ? -6.155 5.396 -21.447 1.00 95.88 163 GLY A N 1
ATOM 1326 C CA . GLY A 1 163 ? -4.725 5.686 -21.469 1.00 95.88 163 GLY A CA 1
ATOM 1327 C C . GLY A 1 163 ? -3.917 4.548 -20.861 1.00 95.88 163 GLY A C 1
ATOM 1328 O O . GLY A 1 163 ? -2.974 4.067 -21.494 1.00 95.88 163 GLY A O 1
ATOM 1329 N N . TYR A 1 164 ? -4.353 4.021 -19.715 1.00 95.12 164 TYR A N 1
ATOM 1330 C CA . TYR A 1 164 ? -3.684 2.904 -19.058 1.00 95.12 164 TYR A CA 1
ATOM 1331 C C . TYR A 1 164 ? -3.649 1.640 -19.929 1.00 95.12 164 TYR A C 1
ATOM 1333 O O . TYR A 1 164 ? -2.596 1.021 -20.098 1.00 95.12 164 TYR A O 1
ATOM 1341 N N . LYS A 1 165 ? -4.771 1.270 -20.562 1.00 93.38 165 LYS A N 1
ATOM 1342 C CA . LYS A 1 165 ? -4.815 0.137 -21.505 1.00 93.38 165 LYS A CA 1
ATOM 1343 C C . LYS A 1 165 ? -3.828 0.323 -22.656 1.00 93.38 165 LYS A C 1
ATOM 1345 O O . LYS A 1 165 ? -3.099 -0.613 -22.978 1.00 93.38 165 LYS A O 1
ATOM 1350 N N . LYS A 1 166 ? -3.772 1.516 -23.260 1.00 94.50 166 LYS A N 1
ATOM 1351 C CA . LYS A 1 166 ? -2.813 1.827 -24.337 1.00 94.50 166 LYS A CA 1
ATOM 1352 C C . LYS A 1 166 ? -1.372 1.749 -23.846 1.00 94.50 166 LYS A C 1
ATOM 1354 O O . LYS A 1 166 ? -0.524 1.195 -24.541 1.00 94.50 166 LYS A O 1
ATOM 1359 N N . TRP A 1 167 ? -1.109 2.259 -22.647 1.00 93.81 167 TRP A N 1
ATOM 1360 C CA . TRP A 1 167 ? 0.199 2.196 -22.015 1.00 93.81 167 TRP A CA 1
ATOM 1361 C C . TRP A 1 167 ? 0.652 0.750 -21.793 1.00 93.81 167 TRP A C 1
ATOM 1363 O O . TRP A 1 167 ? 1.778 0.410 -22.141 1.00 93.81 167 TRP A O 1
ATOM 1373 N N . LYS A 1 168 ? -0.224 -0.145 -21.319 1.00 91.19 168 LYS A N 1
ATOM 1374 C CA . LYS A 1 168 ? 0.111 -1.570 -21.141 1.00 91.19 168 LYS A CA 1
ATOM 1375 C C . LYS A 1 168 ? 0.526 -2.266 -22.436 1.00 91.19 168 LYS A C 1
ATOM 1377 O O . LYS A 1 168 ? 1.389 -3.137 -22.401 1.00 91.19 168 LYS A O 1
ATOM 1382 N N . LEU A 1 169 ? -0.062 -1.895 -23.577 1.00 89.94 169 LEU A N 1
ATOM 1383 C CA . LEU A 1 169 ? 0.283 -2.499 -24.872 1.00 89.94 169 LEU A CA 1
ATOM 1384 C C . LEU A 1 169 ? 1.733 -2.212 -25.286 1.00 89.94 169 LEU A C 1
ATOM 1386 O O . LEU A 1 169 ? 2.343 -3.030 -25.968 1.00 89.94 169 LEU A O 1
ATOM 1390 N N . SER A 1 170 ? 2.287 -1.070 -24.875 1.00 87.50 170 SER A N 1
ATOM 1391 C CA . SER A 1 170 ? 3.674 -0.674 -25.151 1.00 87.50 170 SER A CA 1
ATOM 1392 C C . SER A 1 170 ? 4.637 -0.958 -23.991 1.00 87.50 170 SER A C 1
ATOM 1394 O O . SER A 1 170 ? 5.836 -0.707 -24.119 1.00 87.50 170 SER A O 1
ATOM 1396 N N . ASN A 1 171 ? 4.136 -1.495 -22.873 1.00 84.31 171 ASN A N 1
ATOM 1397 C CA . ASN A 1 171 ? 4.886 -1.723 -21.640 1.00 84.31 171 ASN A CA 1
ATOM 1398 C C . ASN A 1 171 ? 4.568 -3.106 -21.055 1.00 84.31 171 ASN A C 1
ATOM 1400 O O . ASN A 1 171 ? 3.721 -3.234 -20.168 1.00 84.31 171 ASN A O 1
ATOM 1404 N N . SER A 1 172 ? 5.257 -4.146 -21.539 1.00 72.44 172 SER A N 1
ATOM 1405 C CA . SER A 1 172 ? 5.118 -5.498 -20.987 1.00 72.44 172 SER A CA 1
ATOM 1406 C C . SER A 1 172 ? 5.613 -5.555 -19.539 1.00 72.44 172 SER A C 1
ATOM 1408 O O . SER A 1 172 ? 6.672 -5.029 -19.187 1.00 72.44 172 SER A O 1
ATOM 1410 N N . ILE A 1 173 ? 4.829 -6.207 -18.679 1.00 68.12 173 ILE A N 1
ATOM 1411 C CA . ILE A 1 173 ? 5.195 -6.483 -17.288 1.00 68.12 173 ILE A CA 1
ATOM 1412 C C . ILE A 1 173 ? 5.631 -7.944 -17.224 1.00 68.12 173 ILE A C 1
ATOM 1414 O O . ILE A 1 173 ? 4.844 -8.831 -16.906 1.00 68.12 173 ILE A O 1
ATOM 1418 N N . ASP A 1 174 ? 6.896 -8.205 -17.539 1.00 61.44 174 ASP A N 1
ATOM 1419 C CA . ASP A 1 174 ? 7.417 -9.577 -17.655 1.00 61.44 174 ASP A CA 1
ATOM 1420 C C . ASP A 1 174 ? 7.811 -10.203 -16.303 1.00 61.44 174 ASP A C 1
ATOM 1422 O O . ASP A 1 174 ? 8.556 -11.182 -16.240 1.00 61.44 174 ASP A O 1
ATOM 1426 N N . TYR A 1 175 ? 7.332 -9.645 -15.188 1.00 64.56 175 TYR A N 1
ATOM 1427 C CA . TYR A 1 175 ? 7.695 -10.099 -13.851 1.00 64.56 175 TYR A CA 1
ATOM 1428 C C . TYR A 1 175 ? 6.505 -10.057 -12.876 1.00 64.56 175 TYR A C 1
ATOM 1430 O O . TYR A 1 175 ? 5.612 -9.216 -12.956 1.00 64.56 175 TYR A O 1
ATOM 1438 N N . ASN A 1 176 ? 6.472 -11.006 -11.934 1.00 65.81 176 ASN A N 1
ATOM 1439 C CA . ASN A 1 176 ? 5.334 -11.189 -11.031 1.00 65.81 176 ASN A CA 1
ATOM 1440 C C . ASN A 1 176 ? 5.341 -10.161 -9.883 1.00 65.81 176 ASN A C 1
ATOM 1442 O O . ASN A 1 176 ? 6.002 -10.351 -8.859 1.00 65.81 176 ASN A O 1
ATOM 1446 N N . VAL A 1 177 ? 4.547 -9.108 -10.061 1.00 64.50 177 VAL A N 1
ATOM 1447 C CA . VAL A 1 177 ? 4.251 -8.044 -9.087 1.00 64.50 177 VAL A CA 1
ATOM 1448 C C . VAL A 1 177 ? 3.196 -8.410 -8.039 1.00 64.50 177 VAL A C 1
ATOM 1450 O O . VAL A 1 177 ? 3.095 -7.734 -7.017 1.00 64.50 177 VAL A O 1
ATOM 1453 N N . ALA A 1 178 ? 2.441 -9.493 -8.240 1.00 63.22 178 ALA A N 1
ATOM 1454 C CA . ALA A 1 178 ? 1.338 -9.886 -7.359 1.00 63.22 178 ALA A CA 1
ATOM 1455 C C . ALA A 1 178 ? 1.811 -10.472 -6.012 1.00 63.22 178 ALA A C 1
ATOM 1457 O O . ALA A 1 178 ? 1.029 -10.634 -5.071 1.00 63.22 178 ALA A O 1
ATOM 1458 N N . LYS A 1 179 ? 3.103 -10.804 -5.884 1.00 72.19 179 LYS A N 1
ATOM 1459 C CA . LYS A 1 179 ? 3.666 -11.327 -4.634 1.00 72.19 179 LYS A CA 1
ATOM 1460 C C . LYS A 1 179 ? 3.728 -10.241 -3.562 1.00 72.19 179 LYS A C 1
ATOM 1462 O O . LYS A 1 179 ? 4.558 -9.337 -3.607 1.00 72.19 179 LYS A O 1
ATOM 1467 N N . LYS A 1 180 ? 2.902 -10.396 -2.528 1.00 78.56 180 LYS A N 1
ATOM 1468 C CA . LYS A 1 180 ? 2.955 -9.555 -1.326 1.00 78.56 180 LYS A CA 1
ATOM 1469 C C . LYS A 1 180 ? 4.194 -9.903 -0.493 1.00 78.56 180 LYS A C 1
ATOM 1471 O O . LYS A 1 180 ? 4.352 -11.034 -0.039 1.00 78.56 180 LYS A O 1
ATOM 1476 N N . TYR A 1 181 ? 5.063 -8.918 -0.274 1.00 87.31 181 TYR A N 1
ATOM 1477 C CA . TYR A 1 181 ? 6.279 -9.062 0.541 1.00 87.31 181 TYR A CA 1
ATOM 1478 C C . TYR A 1 181 ? 6.058 -8.801 2.035 1.00 87.31 181 TYR A C 1
ATOM 1480 O O . TYR A 1 181 ? 6.928 -9.107 2.851 1.00 87.31 181 TYR A O 1
ATOM 1488 N N . TYR A 1 182 ? 4.903 -8.251 2.404 1.00 91.12 182 TYR A N 1
ATOM 1489 C CA . TYR A 1 182 ? 4.509 -8.032 3.787 1.00 91.12 182 TYR A CA 1
ATOM 1490 C C . TYR A 1 182 ? 2.988 -8.013 3.933 1.00 91.12 182 TYR A C 1
ATOM 1492 O O . TYR A 1 182 ? 2.257 -7.790 2.965 1.00 91.12 182 TYR A O 1
ATOM 1500 N N . ILE A 1 183 ? 2.532 -8.199 5.168 1.00 89.88 183 ILE A N 1
ATOM 1501 C CA . ILE A 1 183 ? 1.167 -7.913 5.606 1.00 89.88 183 ILE A CA 1
ATOM 1502 C C . ILE A 1 183 ? 1.217 -7.010 6.839 1.00 89.88 183 ILE A C 1
ATOM 1504 O O . ILE A 1 183 ? 2.117 -7.135 7.674 1.00 89.88 183 ILE A O 1
ATOM 1508 N N . ILE A 1 184 ? 0.256 -6.098 6.942 1.00 88.94 184 ILE A N 1
ATOM 1509 C CA . ILE A 1 184 ? 0.040 -5.267 8.129 1.00 88.94 184 ILE A CA 1
ATOM 1510 C C . ILE A 1 184 ? -1.189 -5.826 8.835 1.00 88.94 184 ILE A C 1
ATOM 1512 O O . ILE A 1 184 ? -2.206 -6.066 8.189 1.00 88.94 184 ILE A O 1
ATOM 1516 N N . VAL A 1 185 ? -1.084 -6.061 10.139 1.00 86.00 185 VAL A N 1
ATOM 1517 C CA . VAL A 1 185 ? -2.178 -6.594 10.957 1.00 86.00 185 VAL A CA 1
ATOM 1518 C C . VAL A 1 185 ? -2.303 -5.798 12.246 1.00 86.00 185 VAL A C 1
ATOM 1520 O O . VAL A 1 185 ? -1.298 -5.430 12.853 1.00 86.00 185 VAL A O 1
ATOM 1523 N N . ASN A 1 186 ? -3.528 -5.573 12.711 1.00 82.38 186 ASN A N 1
ATOM 1524 C CA . ASN A 1 186 ? -3.763 -5.066 14.057 1.00 82.38 186 ASN A CA 1
ATOM 1525 C C . ASN A 1 186 ? -3.234 -6.093 15.080 1.00 82.38 186 ASN A C 1
ATOM 1527 O O . ASN A 1 186 ? -3.477 -7.297 14.978 1.00 82.38 186 ASN A O 1
ATOM 1531 N N . SER A 1 187 ? -2.465 -5.633 16.066 1.00 73.44 187 SER A N 1
ATOM 1532 C CA . SER A 1 187 ? -2.023 -6.467 17.189 1.00 73.44 187 SER A CA 1
ATOM 1533 C C . SER A 1 187 ? -3.201 -6.922 18.077 1.00 73.44 187 SER A C 1
ATOM 1535 O O . SER A 1 187 ? -4.314 -6.410 18.016 1.00 73.44 187 SER A O 1
ATOM 1537 N N . ARG A 1 188 ? -2.987 -7.908 18.951 1.00 65.00 188 ARG A N 1
ATOM 1538 C CA . ARG A 1 188 ? -4.052 -8.406 19.848 1.00 65.00 188 ARG A CA 1
ATOM 1539 C C . ARG A 1 188 ? -4.240 -7.579 21.130 1.00 65.00 188 ARG A C 1
ATOM 1541 O O . ARG A 1 188 ? -4.974 -7.998 22.019 1.00 65.00 188 ARG A O 1
ATOM 1548 N N . LYS A 1 189 ? -3.550 -6.446 21.288 1.00 66.62 189 LYS A N 1
ATOM 1549 C CA . LYS A 1 189 ? -3.575 -5.678 22.544 1.00 66.62 189 LYS A CA 1
ATOM 1550 C C . LYS A 1 189 ? -4.845 -4.834 22.652 1.00 66.62 189 LYS A C 1
ATOM 1552 O O . LYS A 1 189 ? -5.057 -3.961 21.822 1.00 66.62 189 LYS A O 1
ATOM 1557 N N . LYS A 1 190 ? -5.643 -5.020 23.708 1.00 64.94 190 LYS A N 1
ATOM 1558 C CA . LYS A 1 190 ? -6.754 -4.099 24.003 1.00 64.94 190 LYS A CA 1
ATOM 1559 C C . LYS A 1 190 ? -6.215 -2.672 24.129 1.00 64.94 190 LYS A C 1
ATOM 1561 O O . LYS A 1 190 ? -5.246 -2.441 24.854 1.00 64.94 190 LYS A O 1
ATOM 1566 N N . THR A 1 191 ? -6.815 -1.744 23.394 1.00 66.69 191 THR A N 1
ATOM 1567 C CA . THR A 1 191 ? -6.452 -0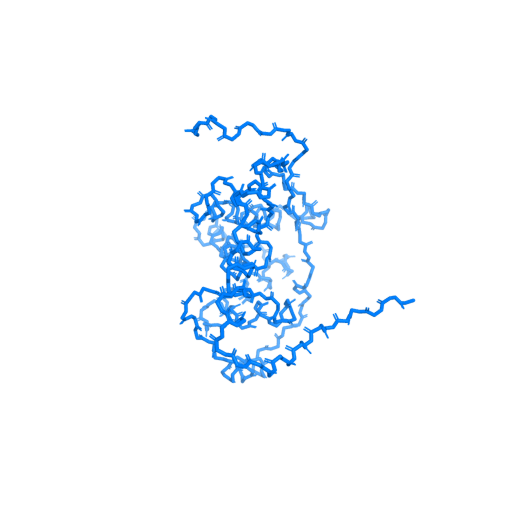.327 23.421 1.00 66.69 191 THR A CA 1
ATOM 1568 C C . THR A 1 191 ? -7.557 0.447 24.119 1.00 66.69 191 THR A C 1
ATOM 1570 O O . THR A 1 191 ? -8.730 0.265 23.817 1.00 66.69 191 THR A O 1
ATOM 1573 N N . ASP A 1 192 ? -7.162 1.304 25.054 1.00 71.25 192 ASP A N 1
ATOM 1574 C CA . ASP A 1 192 ? -8.040 2.297 25.659 1.00 71.25 192 ASP A CA 1
ATOM 1575 C C . ASP A 1 192 ? -8.046 3.550 24.772 1.00 71.25 192 ASP A C 1
ATOM 1577 O O . ASP A 1 192 ? -7.022 4.224 24.647 1.00 71.25 192 ASP A O 1
ATOM 1581 N N . LEU A 1 193 ? -9.175 3.814 24.110 1.00 69.31 193 LEU A N 1
ATOM 1582 C CA . LEU A 1 193 ? -9.348 4.946 23.188 1.00 69.31 193 LEU A CA 1
ATOM 1583 C C . LEU A 1 193 ? -9.682 6.267 23.905 1.00 69.31 193 LEU A C 1
ATOM 1585 O O . LEU A 1 193 ? -9.679 7.323 23.265 1.00 69.31 193 LEU A O 1
ATOM 1589 N N . SER A 1 194 ? -9.942 6.219 25.221 1.00 70.00 194 SER A N 1
ATOM 1590 C CA . SER A 1 194 ? -10.230 7.401 26.048 1.00 70.00 194 SER A CA 1
ATOM 1591 C C . SER A 1 194 ? -8.983 8.217 26.398 1.00 70.00 194 SER A C 1
ATOM 1593 O O . SER A 1 194 ? -9.095 9.364 26.819 1.00 70.00 194 SER A O 1
ATOM 1595 N N . LYS A 1 195 ? -7.791 7.643 26.201 1.00 67.00 195 LYS A N 1
ATOM 1596 C CA . LYS A 1 195 ? -6.513 8.328 26.393 1.00 67.00 195 LYS A CA 1
ATOM 1597 C C . LYS A 1 195 ? -6.056 8.956 25.082 1.00 67.00 195 LYS A C 1
ATOM 1599 O O . LYS A 1 195 ? -5.970 8.265 24.062 1.00 67.00 195 LYS A O 1
ATOM 1604 N N . ASP A 1 196 ? -5.747 10.246 25.133 1.00 56.19 196 ASP A N 1
ATOM 1605 C CA . ASP A 1 196 ? -5.135 10.962 24.015 1.00 56.19 196 ASP A CA 1
ATOM 1606 C C . ASP A 1 196 ? -3.715 10.445 23.715 1.00 56.19 196 ASP A C 1
ATOM 1608 O O . ASP A 1 196 ? -3.123 9.702 24.508 1.00 56.19 196 ASP A O 1
ATOM 1612 N N . GLU A 1 197 ? -3.236 10.749 22.506 1.00 60.59 197 GLU A N 1
ATOM 1613 C CA . GLU A 1 197 ? -1.951 10.287 21.951 1.00 60.59 197 GLU A CA 1
ATOM 1614 C C . GLU A 1 197 ? -0.751 11.125 22.384 1.00 60.59 197 GLU A C 1
ATOM 1616 O O . GLU A 1 197 ? -0.867 12.370 22.411 1.00 60.59 197 GLU A O 1
#

Secondary structure (DSSP, 8-state):
--------------TTHHHHHHHHHHHHHHHTSHHHHHHHSPPPS-EEEEE-GGGGGSHHHHHHHHHHHHHHHHHHHHHS-HHHHHH---TTBHHHHHHHHHHHHHIIIII--SPPPTT-HHHHHHHHHHHHHHHTT-HHHHHHHHTTT--BPPTT----HHHHHHHHHHS---S-----SEEEEE-S----TTS--

pLDDT: mean 76.66, std 16.64, range [27.97, 96.06]

Sequence (197 aa):
MPGFGFFISEISQKGNDTLALDKIHDKFLKDLQPEKIVENNPLTRYSNIHYAPAAARDTVLLRITMASATNKLKWIYKNMDKYERASGIPGTLLDFQMAGINGFIDYKTEKNPRSIKEGNFTVDQLISFFTKLRNDGFTDEYLMEQYDYLLSPPENHQFDYEGYKKWKLSNSIDYNVAKKYYIIVNSRKKTDLSKDE